Protein AF-A0A9P5TUQ9-F1 (afdb_monomer_lite)

pLDDT: mean 75.69, std 14.83, range [37.53, 95.75]

Organism: Gymnopilus junonius (NCBI:txid109634)

Radius of gyration: 21.79 Å; chains: 1; bounding box: 56×46×61 Å

Foldseek 3Di:
DKKKWFQKKWKFFDLQVAPCVVPPGGPDIDMDGTDMDDDPDPVPDDVLVVVVVVVVLCQLLVWDWPDWPDKDKDKDFDLFDFDPDVPDPDDRPRDDDRWTKIKIKMKTAFTWTADPVLQKIWTFHIWIWMWMQTPVPRKIKIKIKTAFTKIDRDPPPPVPPDDDDPPDPVNVVVVSVVCSVVSVVVCVVPVVSRMIMTGRMMMMMDRHDDLQVPVSVVSRLVSVVVVVVVCCVVPPPPCVVPPSVVVSVVSVVSNPD

Secondary structure (DSSP, 8-state):
-EEEEEEEEEEEE-S-TTTTTTTT--SEEEEEEEEEEEES-GGG--HHHHHHHHHHHHHHHHSEEEE--EEEEEEEEES------TT-SS----------EEEEEEEEEEEEEEEGGGTEEEEEEEEEEEEEEESSS--EEEEEEEEEEEEEE---------------HHHHHHHHHHTHHHHHHHHHH-GGGGEEEEEEEEEEEESS--GGG-HHHHHHHHHHHHHHHHHHHHSTTSSTT--HHHHHHHHHHHT--

Sequence (257 aa):
MCHVSIDRVEVKFWFFPVHFRFTGGSWVTVTLDGFVVFVPTSKKCPPWIQRLRNDLIYTILNGDTIRLHSMNPNVYLSKKAAIIDGNNGLGQNASKGTHREICMRGTASQWHIFRSNTGRIYTFGDLVAEWRRCNDESRESFVLISREARWTKVPIFVPMDGADGKKSKFVQFLHTLYNLPSNVGRVYNNPICTLDLYVPQCDITFAEFRLRDAELLRQGATKIKEKYVDIETHYPGILGDMKWEFFLHAISSFGQG

Structure (mmCIF, N/CA/C/O backbone):
data_AF-A0A9P5TUQ9-F1
#
_entry.id   AF-A0A9P5TUQ9-F1
#
loop_
_atom_site.group_PDB
_atom_site.id
_atom_site.type_symbol
_atom_site.label_atom_id
_atom_site.label_alt_id
_atom_site.label_comp_id
_atom_site.label_asym_id
_atom_site.label_entity_id
_atom_site.label_seq_id
_atom_site.pdbx_PDB_ins_code
_atom_site.Cartn_x
_atom_site.Cartn_y
_atom_site.Cartn_z
_atom_site.occupancy
_atom_site.B_iso_or_equiv
_atom_site.auth_seq_id
_atom_site.auth_comp_id
_atom_site.auth_asym_id
_atom_site.auth_atom_id
_atom_site.pdbx_PDB_model_num
ATOM 1 N N . MET A 1 1 ? -2.080 -7.832 18.379 1.00 74.88 1 MET A N 1
ATOM 2 C CA . MET A 1 1 ? -1.861 -8.982 17.464 1.00 74.88 1 MET A CA 1
ATOM 3 C C . MET A 1 1 ? -2.368 -8.613 16.072 1.00 74.88 1 MET A C 1
ATOM 5 O O . MET A 1 1 ? -3.444 -8.033 15.998 1.00 74.88 1 MET A O 1
ATOM 9 N N . CYS A 1 2 ? -1.597 -8.860 15.007 1.00 81.44 2 CYS A N 1
ATOM 10 C CA . CYS A 1 2 ? -1.960 -8.516 13.624 1.00 81.44 2 CYS A CA 1
ATOM 11 C C . CYS A 1 2 ? -2.031 -9.778 12.756 1.00 81.44 2 CYS A C 1
ATOM 13 O O . CYS A 1 2 ? -1.110 -10.597 12.773 1.00 81.44 2 CYS A O 1
ATOM 15 N N . HIS A 1 3 ? -3.123 -9.913 12.014 1.00 86.06 3 HIS A N 1
ATOM 16 C CA . HIS A 1 3 ? -3.379 -10.977 11.057 1.00 86.06 3 HIS A CA 1
ATOM 17 C C . HIS A 1 3 ? -3.519 -10.355 9.670 1.00 86.06 3 HIS A C 1
ATOM 19 O O . HIS A 1 3 ? -4.401 -9.529 9.451 1.00 86.06 3 HIS A O 1
ATOM 25 N N . VAL A 1 4 ? -2.646 -10.733 8.744 1.00 85.62 4 VAL A N 1
ATOM 26 C CA . VAL A 1 4 ? -2.698 -10.290 7.351 1.00 85.62 4 VAL A CA 1
ATOM 27 C C . VAL A 1 4 ? -3.039 -11.499 6.499 1.00 85.62 4 VAL A C 1
ATOM 29 O O . VAL A 1 4 ? -2.274 -12.457 6.477 1.00 85.62 4 VAL A O 1
ATOM 32 N N . SER A 1 5 ? -4.168 -11.452 5.806 1.00 88.69 5 SER A N 1
ATOM 33 C CA . SER A 1 5 ? -4.559 -12.441 4.808 1.00 88.69 5 SER A CA 1
ATOM 34 C C . SER A 1 5 ? -4.411 -11.825 3.428 1.00 88.69 5 SER A C 1
ATOM 36 O O . SER A 1 5 ? -4.927 -10.735 3.174 1.00 88.69 5 SER A O 1
ATOM 38 N N . ILE A 1 6 ? -3.686 -12.497 2.544 1.00 89.25 6 ILE A N 1
ATOM 39 C CA . ILE A 1 6 ? -3.521 -12.078 1.161 1.00 89.25 6 ILE A CA 1
ATOM 40 C C . ILE A 1 6 ? -3.911 -13.245 0.268 1.00 89.25 6 ILE A C 1
ATOM 42 O O . ILE A 1 6 ? -3.257 -14.286 0.281 1.00 89.25 6 ILE A O 1
ATOM 46 N N . ASP A 1 7 ? -4.978 -13.056 -0.502 1.00 88.88 7 ASP A N 1
ATOM 47 C CA . ASP A 1 7 ? -5.515 -14.095 -1.382 1.00 88.88 7 ASP A CA 1
ATOM 48 C C . ASP A 1 7 ? -4.516 -14.440 -2.491 1.00 88.88 7 ASP A C 1
ATOM 50 O O . ASP A 1 7 ? -4.130 -15.591 -2.677 1.00 88.88 7 ASP A O 1
ATOM 54 N N . ARG A 1 8 ? -4.001 -13.409 -3.167 1.00 92.12 8 ARG A N 1
ATOM 55 C CA . ARG A 1 8 ? -3.005 -13.551 -4.226 1.00 92.12 8 ARG A CA 1
ATOM 56 C C . ARG A 1 8 ? -2.055 -12.364 -4.255 1.00 92.12 8 ARG A C 1
ATOM 58 O O . ARG A 1 8 ? -2.463 -11.217 -4.089 1.00 92.12 8 ARG A O 1
ATOM 65 N N . VAL A 1 9 ? -0.779 -12.623 -4.507 1.00 92.56 9 VAL A N 1
ATOM 66 C CA . VAL A 1 9 ? 0.241 -11.601 -4.757 1.00 92.56 9 VAL A CA 1
ATOM 67 C C . VAL A 1 9 ? 0.961 -11.935 -6.046 1.00 92.56 9 VAL A C 1
ATOM 69 O O . VAL A 1 9 ? 1.602 -12.975 -6.159 1.00 92.56 9 VAL A O 1
ATOM 72 N N . GLU A 1 10 ? 0.903 -11.028 -7.011 1.00 94.12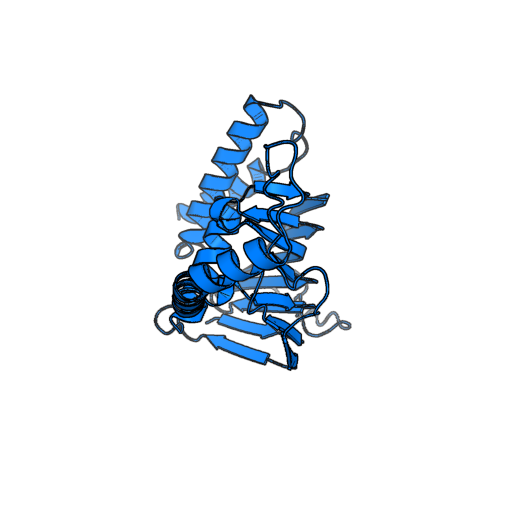 10 GLU A N 1
ATOM 73 C CA . GLU A 1 10 ? 1.723 -11.080 -8.213 1.00 94.12 10 GLU A CA 1
ATOM 74 C C . GLU A 1 10 ? 2.904 -10.119 -8.055 1.00 94.12 10 GLU A C 1
ATOM 76 O O . GLU A 1 10 ? 2.749 -8.907 -7.890 1.00 94.12 10 GLU A O 1
ATOM 81 N N . VAL A 1 11 ? 4.105 -10.681 -8.101 1.00 92.19 11 VAL A N 1
ATOM 82 C CA . VAL A 1 11 ? 5.369 -9.969 -7.965 1.00 92.19 11 VAL A CA 1
ATOM 83 C C . VAL A 1 11 ? 6.093 -10.012 -9.303 1.00 92.19 11 VAL A C 1
ATOM 85 O O . VAL A 1 11 ? 6.498 -11.079 -9.759 1.00 92.19 11 VAL A O 1
ATOM 88 N N . LYS A 1 12 ? 6.295 -8.852 -9.928 1.00 90.94 12 LYS A N 1
ATOM 89 C CA . LYS A 1 12 ? 7.069 -8.717 -11.170 1.00 90.94 12 LYS A CA 1
ATOM 90 C C . LYS A 1 12 ? 8.416 -8.099 -10.868 1.00 90.94 12 LYS A C 1
ATOM 92 O O . LYS A 1 12 ? 8.495 -6.959 -10.416 1.00 90.94 12 LYS A O 1
ATOM 97 N N . PHE A 1 13 ? 9.483 -8.833 -11.139 1.00 87.19 13 PHE A N 1
ATOM 98 C CA . PHE A 1 13 ? 10.839 -8.344 -10.961 1.00 87.19 13 PHE A CA 1
ATOM 99 C C . PHE A 1 13 ? 11.423 -7.822 -12.274 1.00 87.19 13 PHE A C 1
ATOM 101 O O . PHE A 1 13 ? 11.429 -8.507 -13.302 1.00 87.19 13 PHE A O 1
ATOM 108 N N . TRP A 1 14 ? 11.960 -6.602 -12.211 1.00 81.06 14 TRP A N 1
ATOM 109 C CA . TRP A 1 14 ? 12.627 -5.936 -13.323 1.00 81.06 14 TRP A CA 1
ATOM 110 C C . TRP A 1 14 ? 14.110 -5.743 -13.009 1.00 81.06 14 TRP A C 1
ATOM 112 O O . TRP A 1 14 ? 14.474 -4.844 -12.252 1.00 81.06 14 TRP A O 1
ATOM 122 N N . PHE A 1 15 ? 14.978 -6.547 -13.627 1.00 65.94 15 PHE A N 1
ATOM 123 C CA . PHE A 1 15 ? 16.429 -6.440 -13.429 1.00 65.94 15 PHE A CA 1
ATOM 124 C C . PHE A 1 15 ? 17.041 -5.225 -14.163 1.00 65.94 15 PHE A C 1
ATOM 126 O O . PHE A 1 15 ? 18.049 -4.677 -13.728 1.00 65.94 15 PHE A O 1
ATOM 133 N N . PHE A 1 16 ? 16.379 -4.723 -15.219 1.00 66.06 16 PHE A N 1
ATOM 134 C CA . PHE A 1 16 ? 16.844 -3.583 -16.025 1.00 66.06 16 PHE A CA 1
ATOM 135 C C . PHE A 1 16 ? 15.720 -2.581 -16.356 1.00 66.06 16 PHE A C 1
ATOM 137 O O . PHE A 1 16 ? 15.163 -2.591 -17.461 1.00 66.06 16 PHE A O 1
ATOM 144 N N . PRO A 1 17 ? 15.374 -1.676 -15.424 1.00 55.00 17 PRO A N 1
ATOM 145 C CA . PRO A 1 17 ? 14.178 -0.842 -15.534 1.00 55.00 17 PRO A CA 1
ATOM 146 C C . PRO A 1 17 ? 14.205 0.184 -16.679 1.00 55.00 17 PRO A C 1
ATOM 148 O O . PRO A 1 17 ? 13.141 0.651 -17.071 1.00 55.00 17 PRO A O 1
ATOM 151 N N . VAL A 1 18 ? 15.378 0.539 -17.219 1.00 55.97 18 VAL A N 1
ATOM 152 C CA . VAL A 1 18 ? 15.502 1.631 -18.206 1.00 55.97 18 VAL A CA 1
ATOM 153 C C . VAL A 1 18 ? 15.391 1.146 -19.657 1.00 55.97 18 VAL A C 1
ATOM 155 O O . VAL A 1 18 ? 14.951 1.911 -20.502 1.00 55.97 18 VAL A O 1
ATOM 158 N N . HIS A 1 19 ? 15.785 -0.091 -19.984 1.00 51.66 19 HIS A N 1
ATOM 159 C CA . HIS A 1 19 ? 15.824 -0.566 -21.384 1.00 51.66 19 HIS A CA 1
ATOM 160 C C . HIS A 1 19 ? 14.804 -1.665 -21.693 1.00 51.66 19 HIS A C 1
ATOM 162 O O . HIS A 1 19 ? 14.285 -1.719 -22.802 1.00 51.66 19 HIS A O 1
ATOM 168 N N . PHE A 1 20 ? 14.466 -2.517 -20.722 1.00 51.47 20 PHE A N 1
ATOM 169 C CA . PHE A 1 20 ? 13.666 -3.717 -20.999 1.00 51.47 20 PHE A CA 1
ATOM 170 C C . PHE A 1 20 ? 12.177 -3.572 -20.693 1.00 51.47 20 PHE A C 1
ATOM 172 O O . PHE A 1 20 ? 11.396 -4.448 -21.055 1.00 51.47 20 PHE A O 1
ATOM 179 N N . ARG A 1 21 ? 11.750 -2.448 -20.103 1.00 54.97 21 ARG A N 1
ATOM 180 C CA . ARG A 1 21 ? 10.321 -2.187 -19.875 1.00 54.97 21 ARG A CA 1
ATOM 181 C C . ARG A 1 21 ? 9.517 -1.978 -21.156 1.00 54.97 21 ARG A C 1
ATOM 183 O O . ARG A 1 21 ? 8.303 -2.119 -21.111 1.00 54.97 21 ARG A O 1
ATOM 190 N N . PHE A 1 22 ? 10.179 -1.671 -22.274 1.00 52.06 22 PHE A N 1
ATOM 191 C CA . PHE A 1 22 ? 9.508 -1.404 -23.547 1.00 52.06 22 PHE A CA 1
ATOM 192 C C . PHE A 1 22 ? 9.407 -2.632 -24.467 1.00 52.06 22 PHE A C 1
ATOM 194 O O . PHE A 1 22 ? 8.563 -2.638 -25.354 1.00 52.06 22 PHE A O 1
ATOM 201 N N . THR A 1 23 ? 10.243 -3.666 -24.289 1.00 51.22 23 THR A N 1
ATOM 202 C CA . THR A 1 23 ? 10.348 -4.759 -25.282 1.00 51.22 23 THR A CA 1
ATOM 203 C C . THR A 1 23 ? 10.511 -6.174 -24.721 1.00 51.22 23 THR A C 1
ATOM 205 O O . THR A 1 23 ? 10.295 -7.120 -25.470 1.00 51.22 23 THR A O 1
ATOM 208 N N . GLY A 1 24 ? 10.887 -6.360 -23.448 1.00 57.94 24 GLY A N 1
ATOM 209 C CA . GLY A 1 24 ? 11.334 -7.671 -22.946 1.00 57.94 24 GLY A CA 1
ATOM 210 C C . GLY A 1 24 ? 10.381 -8.417 -22.010 1.00 57.94 24 GLY A C 1
ATOM 211 O O . GLY A 1 24 ? 10.646 -9.571 -21.693 1.00 57.94 24 GLY A O 1
ATOM 212 N N . GLY A 1 25 ? 9.301 -7.782 -21.540 1.00 64.50 25 GLY A N 1
ATOM 213 C CA . GLY A 1 25 ? 8.487 -8.338 -20.452 1.00 64.50 25 GLY A CA 1
ATOM 214 C C . GLY A 1 25 ? 9.240 -8.401 -19.111 1.00 64.50 25 GLY A C 1
ATOM 215 O O . GLY A 1 25 ? 10.405 -8.005 -19.002 1.00 64.50 25 GLY A O 1
ATOM 216 N N . SER A 1 26 ? 8.557 -8.839 -18.052 1.00 77.31 26 SER A N 1
ATOM 217 C CA . SER A 1 26 ? 9.183 -9.062 -16.743 1.00 77.31 26 SER A CA 1
ATOM 218 C C . SER A 1 26 ? 10.113 -10.274 -16.799 1.00 77.31 26 SER A C 1
ATOM 220 O O . SER A 1 26 ? 9.785 -11.285 -17.410 1.00 77.31 26 SER A O 1
ATOM 222 N N . TRP A 1 27 ? 11.270 -10.189 -16.137 1.00 77.62 27 TRP A N 1
ATOM 223 C CA . TRP A 1 27 ? 12.238 -11.295 -16.108 1.00 77.62 27 TRP A CA 1
ATOM 224 C C . TRP A 1 27 ? 11.730 -12.466 -15.282 1.00 77.62 27 TRP A C 1
ATOM 226 O O . TRP A 1 27 ? 11.882 -13.626 -15.647 1.00 77.62 27 TRP A O 1
ATOM 236 N N . VAL A 1 28 ? 11.150 -12.133 -14.134 1.00 87.62 28 VAL A N 1
ATOM 237 C CA . VAL A 1 28 ? 10.612 -13.097 -13.190 1.00 87.62 28 VAL A CA 1
ATOM 238 C C . VAL A 1 28 ? 9.261 -12.563 -12.741 1.00 87.62 28 VAL A C 1
ATOM 240 O O . VAL A 1 28 ? 9.168 -11.446 -12.227 1.00 87.62 28 VAL A O 1
ATOM 243 N N . THR A 1 29 ? 8.221 -13.359 -12.962 1.00 90.94 29 THR A N 1
ATOM 244 C CA . THR A 1 29 ? 6.891 -13.139 -12.397 1.00 90.94 29 THR A CA 1
ATOM 245 C C . THR A 1 29 ? 6.649 -14.263 -11.407 1.00 90.94 29 THR A C 1
ATOM 247 O O . THR A 1 29 ? 6.617 -15.427 -11.796 1.00 90.94 29 THR A O 1
ATOM 250 N N . VAL A 1 30 ? 6.509 -13.920 -10.132 1.00 93.00 30 VAL A N 1
ATOM 251 C CA . VAL A 1 30 ? 6.152 -14.870 -9.077 1.00 93.00 30 VAL A CA 1
ATOM 252 C C . VAL A 1 30 ? 4.719 -14.583 -8.667 1.00 93.00 30 VAL A C 1
ATOM 254 O O . VAL A 1 30 ? 4.396 -13.453 -8.307 1.00 93.00 30 VAL A O 1
ATOM 257 N N . THR A 1 31 ? 3.866 -15.597 -8.714 1.00 94.25 31 THR A N 1
ATOM 258 C CA . THR A 1 31 ? 2.525 -15.554 -8.133 1.00 94.25 31 THR A CA 1
ATOM 259 C C . THR A 1 31 ? 2.530 -16.372 -6.852 1.00 94.25 31 THR A C 1
ATOM 261 O O . THR A 1 31 ? 2.914 -17.539 -6.866 1.00 94.25 31 THR A O 1
ATOM 264 N N . LEU A 1 32 ? 2.155 -15.743 -5.745 1.00 92.25 32 LEU A N 1
ATOM 265 C CA . LEU A 1 32 ? 1.974 -16.390 -4.453 1.00 92.25 32 LEU A CA 1
ATOM 266 C C . LEU A 1 32 ? 0.482 -16.381 -4.140 1.00 92.25 32 LEU A C 1
ATOM 268 O O . LEU A 1 32 ? -0.110 -15.304 -4.089 1.00 92.25 32 LEU A O 1
ATOM 272 N N . ASP A 1 33 ? -0.099 -17.554 -3.925 1.00 94.25 33 ASP A N 1
ATOM 273 C CA . ASP A 1 33 ? -1.518 -17.716 -3.609 1.00 94.25 33 ASP A CA 1
ATOM 274 C C . ASP A 1 33 ? -1.682 -18.156 -2.143 1.00 94.25 33 ASP A C 1
ATOM 276 O O . ASP A 1 33 ? -0.868 -18.922 -1.621 1.00 94.25 33 ASP A O 1
ATOM 280 N N . GLY A 1 34 ? -2.724 -17.661 -1.471 1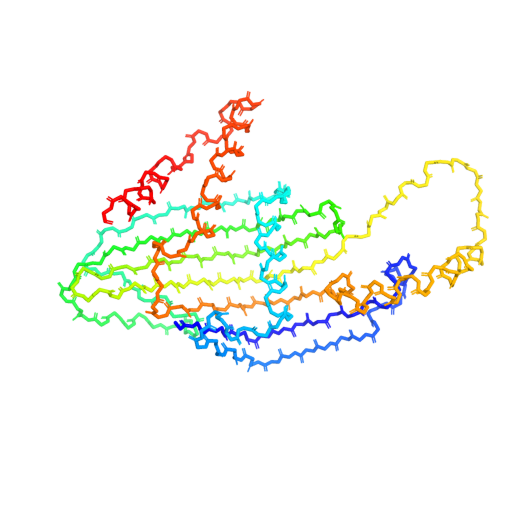.00 88.06 34 GLY A N 1
ATOM 281 C CA . GLY A 1 34 ? -3.131 -18.078 -0.127 1.00 88.06 34 GLY A CA 1
ATOM 282 C C . GLY A 1 34 ? -2.119 -17.763 0.977 1.00 88.06 34 GLY A C 1
ATOM 283 O O . GLY A 1 34 ? -1.825 -18.616 1.816 1.00 88.06 34 GLY A O 1
ATOM 284 N N . PHE A 1 35 ? -1.559 -16.552 0.993 1.00 86.50 35 PHE A N 1
ATOM 285 C CA . PHE A 1 35 ? -0.530 -16.177 1.959 1.00 86.50 35 PHE A CA 1
ATOM 286 C C . PHE A 1 35 ? -1.124 -15.504 3.198 1.00 86.50 35 PHE A C 1
ATOM 288 O O . PHE A 1 35 ? -1.708 -14.425 3.122 1.00 86.50 35 PHE A O 1
ATOM 295 N N . VAL A 1 36 ? -0.906 -16.108 4.367 1.00 87.62 36 VAL A N 1
ATOM 296 C CA . VAL A 1 36 ? -1.327 -15.551 5.657 1.00 87.62 36 VAL A CA 1
ATOM 297 C C . VAL A 1 36 ? -0.099 -15.218 6.496 1.00 87.62 36 VAL A C 1
ATOM 299 O O . VAL A 1 36 ? 0.694 -16.095 6.839 1.00 87.62 36 VAL A O 1
ATOM 302 N N . VAL A 1 37 ? 0.060 -13.943 6.857 1.00 85.50 37 VAL A N 1
ATOM 303 C CA . VAL A 1 37 ? 1.096 -13.492 7.792 1.00 85.50 37 VAL A CA 1
ATOM 304 C C . VAL A 1 37 ? 0.479 -13.233 9.141 1.00 85.50 37 VAL A C 1
ATOM 306 O O . VAL A 1 37 ? -0.346 -12.337 9.325 1.00 85.50 37 VAL A O 1
ATOM 309 N N . PHE A 1 38 ? 0.981 -13.964 10.121 1.00 85.69 38 PHE A N 1
ATOM 310 C CA . PHE A 1 38 ? 0.668 -13.714 11.506 1.00 85.69 38 PHE A CA 1
ATOM 311 C C . PHE A 1 38 ? 1.803 -12.938 12.180 1.00 85.69 38 PHE A C 1
ATOM 313 O O . PHE A 1 38 ? 2.915 -13.445 12.334 1.00 85.69 38 PHE A O 1
ATOM 320 N N . VAL A 1 39 ? 1.533 -11.696 12.594 1.00 80.94 39 VAL A N 1
ATOM 321 C CA . VAL A 1 39 ? 2.492 -10.859 13.326 1.00 80.94 39 VAL A CA 1
ATOM 322 C C . VAL A 1 39 ? 2.013 -10.708 14.774 1.00 80.94 39 VAL A C 1
ATOM 324 O O . VAL A 1 39 ? 1.163 -9.856 15.067 1.00 80.94 39 VAL A O 1
ATOM 327 N N . PRO A 1 40 ? 2.558 -11.498 15.719 1.00 77.56 40 PRO A N 1
ATOM 328 C CA . PRO A 1 40 ? 2.109 -11.465 17.110 1.00 77.56 40 PRO A CA 1
ATOM 329 C C . PRO A 1 40 ? 2.409 -10.117 17.776 1.00 77.56 40 PRO A C 1
ATOM 331 O O . PRO A 1 40 ? 1.581 -9.577 18.510 1.00 77.56 40 PRO A O 1
ATOM 334 N N . THR A 1 41 ? 3.574 -9.529 17.493 1.00 74.00 41 THR A N 1
ATOM 335 C CA . THR A 1 41 ? 4.016 -8.271 18.108 1.00 74.00 41 THR A CA 1
ATOM 336 C C . THR A 1 41 ? 4.803 -7.431 17.111 1.00 74.00 41 THR A C 1
ATOM 338 O O . THR A 1 41 ? 5.688 -7.945 16.431 1.00 74.00 41 THR A O 1
ATOM 341 N N . SER A 1 42 ? 4.558 -6.115 17.094 1.00 67.94 42 SER A N 1
ATOM 342 C CA . SER A 1 42 ? 5.289 -5.151 16.250 1.00 67.94 42 SER A CA 1
ATOM 343 C C . SER A 1 42 ? 6.816 -5.229 16.434 1.00 67.94 42 SER A C 1
ATOM 345 O O . SER A 1 42 ? 7.561 -5.117 15.465 1.00 67.94 42 SER A O 1
ATOM 347 N N . LYS A 1 43 ? 7.289 -5.519 17.660 1.00 74.44 43 LYS A N 1
ATOM 348 C CA . LYS A 1 43 ? 8.721 -5.666 17.991 1.00 74.44 43 LYS A CA 1
ATOM 349 C C . LYS A 1 43 ? 9.413 -6.848 17.298 1.00 74.44 43 LYS A C 1
ATOM 351 O O . LYS A 1 43 ? 10.626 -6.818 17.152 1.00 74.44 43 LYS A O 1
ATOM 356 N N . LYS A 1 44 ? 8.667 -7.881 16.890 1.00 77.56 44 LYS A N 1
ATOM 357 C CA . LYS A 1 44 ? 9.204 -9.083 16.223 1.00 77.56 44 LYS A CA 1
ATOM 358 C C . LYS A 1 44 ? 8.967 -9.068 14.708 1.00 77.56 44 LYS A C 1
ATOM 360 O O . LYS A 1 44 ? 9.049 -10.105 14.060 1.00 77.56 44 LYS A O 1
ATOM 365 N N . CYS A 1 45 ? 8.636 -7.908 14.142 1.00 73.81 45 CYS A N 1
ATOM 366 C CA . CYS A 1 45 ? 8.426 -7.772 12.709 1.00 73.81 45 CYS A CA 1
ATOM 367 C C . CYS A 1 45 ? 9.751 -8.003 11.956 1.00 73.81 45 CYS A C 1
ATOM 369 O O . CYS A 1 45 ? 10.743 -7.350 12.285 1.00 73.81 45 CYS A O 1
ATOM 371 N N . PRO A 1 46 ? 9.786 -8.874 10.930 1.00 79.31 46 PRO A N 1
ATOM 372 C CA . PRO A 1 46 ? 10.945 -9.006 10.060 1.00 79.31 46 PRO A CA 1
ATOM 373 C C . PRO A 1 46 ? 11.386 -7.639 9.502 1.00 79.31 46 PRO A C 1
ATOM 375 O O . PRO A 1 46 ? 10.523 -6.851 9.089 1.00 79.31 46 PRO A O 1
ATOM 378 N N . PRO A 1 47 ? 12.700 -7.348 9.430 1.00 79.06 47 PRO A N 1
ATOM 379 C CA . PRO A 1 47 ? 13.198 -6.035 9.012 1.00 79.06 47 PRO A CA 1
ATOM 380 C C . PRO A 1 47 ? 12.700 -5.584 7.633 1.00 79.06 47 PRO A C 1
ATOM 382 O O . PRO A 1 47 ? 12.461 -4.399 7.410 1.00 79.06 47 PRO A O 1
ATOM 385 N N . TRP A 1 48 ? 12.504 -6.516 6.699 1.00 74.81 48 TRP A N 1
ATOM 386 C CA . TRP A 1 48 ? 12.007 -6.206 5.358 1.00 74.81 48 TRP A CA 1
ATOM 387 C C . TRP A 1 48 ? 10.528 -5.781 5.362 1.00 74.81 48 TRP A C 1
ATOM 389 O O . TRP A 1 48 ? 10.184 -4.814 4.683 1.00 74.81 48 TRP A O 1
ATOM 399 N N . ILE A 1 49 ? 9.673 -6.413 6.182 1.00 77.88 49 ILE A N 1
ATOM 400 C CA . ILE A 1 49 ? 8.274 -5.987 6.381 1.00 77.88 49 ILE A CA 1
ATOM 401 C C . ILE A 1 49 ? 8.252 -4.610 7.037 1.00 77.88 49 ILE A C 1
ATOM 403 O O . ILE A 1 49 ? 7.475 -3.745 6.644 1.00 77.88 49 ILE A O 1
ATOM 407 N N . GLN A 1 50 ? 9.135 -4.377 8.010 1.00 79.00 50 GLN A N 1
ATOM 408 C CA . GLN A 1 50 ? 9.232 -3.084 8.677 1.00 79.00 50 GLN A CA 1
ATOM 409 C C . GLN A 1 50 ? 9.607 -1.968 7.692 1.00 79.00 50 GLN A C 1
ATOM 411 O O . GLN A 1 50 ? 9.002 -0.898 7.732 1.00 79.00 50 GLN A O 1
ATOM 416 N N . ARG A 1 51 ? 10.557 -2.221 6.783 1.00 81.94 51 ARG A N 1
ATOM 417 C CA . ARG A 1 51 ? 10.914 -1.283 5.707 1.00 81.94 51 ARG A CA 1
ATOM 418 C C . ARG A 1 51 ? 9.738 -1.026 4.773 1.00 81.94 51 ARG A C 1
ATOM 420 O O . ARG A 1 51 ? 9.416 0.131 4.543 1.00 81.94 51 ARG A O 1
ATOM 427 N N . LEU A 1 52 ? 9.064 -2.079 4.310 1.00 79.56 52 LEU A N 1
ATOM 428 C CA . LEU A 1 52 ? 7.895 -1.974 3.434 1.00 79.56 52 LEU A CA 1
ATOM 429 C C . LEU A 1 52 ? 6.767 -1.159 4.081 1.00 79.56 52 LEU A C 1
ATOM 431 O O . LEU A 1 52 ? 6.207 -0.261 3.456 1.00 79.56 52 LEU A O 1
ATOM 435 N N . ARG A 1 53 ? 6.487 -1.419 5.361 1.00 80.56 53 ARG A N 1
ATOM 436 C CA . ARG A 1 53 ? 5.529 -0.661 6.169 1.00 80.56 53 ARG A CA 1
ATOM 437 C C . ARG A 1 53 ? 5.928 0.810 6.263 1.00 80.56 53 ARG A C 1
ATOM 439 O O . ARG A 1 53 ? 5.104 1.679 6.004 1.00 80.56 53 ARG A O 1
ATOM 446 N N . ASN A 1 54 ? 7.174 1.092 6.636 1.00 83.00 54 ASN A N 1
ATOM 447 C CA . ASN A 1 54 ? 7.659 2.461 6.787 1.00 83.00 54 ASN A CA 1
ATOM 448 C C . ASN A 1 54 ? 7.648 3.213 5.446 1.00 83.00 54 ASN A C 1
ATOM 450 O O . ASN A 1 54 ? 7.299 4.387 5.419 1.00 83.00 54 ASN A O 1
ATOM 454 N N . ASP A 1 55 ? 7.968 2.540 4.338 1.00 82.81 55 ASP A N 1
ATOM 455 C CA . ASP A 1 55 ? 7.896 3.110 2.991 1.00 82.81 55 ASP A CA 1
ATOM 456 C C . ASP A 1 55 ? 6.459 3.426 2.577 1.00 82.81 55 ASP A C 1
ATOM 458 O O . ASP A 1 55 ? 6.211 4.491 2.012 1.00 82.81 55 ASP A O 1
ATOM 462 N N . LEU A 1 56 ? 5.508 2.537 2.870 1.00 81.38 56 LEU A N 1
ATOM 463 C CA . LEU A 1 56 ? 4.092 2.772 2.602 1.00 81.38 56 LEU A CA 1
ATOM 464 C C . LEU A 1 56 ? 3.559 3.946 3.428 1.00 81.38 56 LEU A C 1
ATOM 466 O O . LEU A 1 56 ? 2.930 4.842 2.878 1.00 81.38 56 LEU A O 1
ATOM 470 N N . ILE A 1 57 ? 3.862 3.978 4.727 1.00 82.69 57 ILE A N 1
ATOM 471 C CA . ILE A 1 57 ? 3.502 5.094 5.611 1.00 82.69 57 ILE A CA 1
ATOM 472 C C . ILE A 1 57 ? 4.098 6.389 5.072 1.00 82.69 57 ILE A C 1
ATOM 474 O O . ILE A 1 57 ? 3.382 7.362 4.875 1.00 82.69 57 ILE A O 1
ATOM 478 N N . TYR A 1 58 ? 5.397 6.398 4.775 1.00 84.50 58 TYR A N 1
ATOM 479 C CA . TYR A 1 58 ? 6.058 7.574 4.229 1.00 84.50 58 TYR A CA 1
ATOM 480 C C . TYR A 1 58 ? 5.399 8.035 2.927 1.00 84.50 58 TYR A C 1
ATOM 482 O O . TYR A 1 58 ? 5.250 9.232 2.714 1.00 84.50 58 TYR A O 1
ATOM 490 N N . THR A 1 59 ? 4.994 7.095 2.073 1.00 85.38 59 THR A N 1
ATOM 491 C CA . THR A 1 59 ? 4.282 7.377 0.824 1.00 85.38 59 THR A CA 1
ATOM 492 C C . THR A 1 59 ? 2.912 7.989 1.085 1.00 85.38 59 THR A C 1
ATOM 494 O O . THR A 1 59 ? 2.572 8.974 0.450 1.00 85.38 59 THR A O 1
ATOM 497 N N . ILE A 1 60 ? 2.136 7.456 2.026 1.00 82.19 60 ILE A N 1
ATOM 498 C CA . ILE A 1 60 ? 0.817 8.003 2.368 1.00 82.19 60 ILE A CA 1
ATOM 499 C C . ILE A 1 60 ? 0.946 9.419 2.950 1.00 82.19 60 ILE A C 1
ATOM 501 O O . ILE A 1 60 ? 0.137 10.286 2.640 1.00 82.19 60 ILE A O 1
ATOM 505 N N . LEU A 1 61 ? 1.974 9.667 3.766 1.00 80.56 61 LEU A N 1
ATOM 506 C CA . LEU A 1 61 ? 2.176 10.957 4.432 1.00 80.56 61 LEU A CA 1
ATOM 507 C C . LEU A 1 61 ? 2.787 12.026 3.520 1.00 80.56 61 LEU A C 1
ATOM 509 O O . LEU A 1 61 ? 2.355 13.177 3.531 1.00 80.56 61 LEU A O 1
ATOM 513 N N . ASN A 1 62 ? 3.818 11.660 2.759 1.00 84.38 62 ASN A N 1
ATOM 514 C CA . ASN A 1 62 ? 4.636 12.605 1.996 1.00 84.38 62 ASN A CA 1
ATOM 515 C C . ASN A 1 62 ? 4.419 12.506 0.488 1.00 84.38 62 ASN A C 1
ATOM 517 O O . ASN A 1 62 ? 4.870 13.384 -0.234 1.00 84.38 62 ASN A O 1
ATOM 521 N N . GLY A 1 63 ? 3.766 11.451 0.004 1.00 84.94 63 GLY A N 1
ATOM 522 C CA . GLY A 1 63 ? 3.457 11.299 -1.410 1.00 84.94 63 GLY A CA 1
ATOM 523 C C . GLY A 1 63 ? 2.412 12.302 -1.883 1.00 84.94 63 GLY A C 1
ATOM 524 O O . GLY A 1 63 ? 1.618 12.844 -1.103 1.00 84.94 63 GLY A O 1
ATOM 525 N N . ASP A 1 64 ? 2.422 12.522 -3.189 1.00 86.88 64 ASP A N 1
ATOM 526 C CA . ASP A 1 64 ? 1.507 13.415 -3.877 1.00 86.88 64 ASP A CA 1
ATOM 527 C C . ASP A 1 64 ? 0.313 12.597 -4.355 1.00 86.88 64 ASP A C 1
ATOM 529 O O . ASP A 1 64 ? 0.460 11.634 -5.111 1.00 86.88 64 ASP A O 1
ATOM 533 N N . THR A 1 65 ? -0.884 12.939 -3.885 1.00 87.25 65 THR A N 1
ATOM 534 C CA . THR A 1 65 ? -2.099 12.273 -4.361 1.00 87.25 65 THR A CA 1
ATOM 535 C C . THR A 1 65 ? -2.398 12.786 -5.765 1.00 87.25 65 THR A C 1
ATOM 537 O O . THR A 1 65 ? -2.783 13.937 -5.929 1.00 87.25 65 THR A O 1
ATOM 540 N N . ILE A 1 66 ? -2.208 11.938 -6.780 1.00 88.75 66 ILE A N 1
ATOM 541 C CA . ILE A 1 66 ? -2.504 12.280 -8.181 1.00 88.75 66 ILE A CA 1
ATOM 542 C C . ILE A 1 66 ? -4.012 12.221 -8.426 1.00 88.75 66 ILE A C 1
ATOM 544 O O . ILE A 1 66 ? -4.567 13.019 -9.175 1.00 88.75 66 ILE A O 1
ATOM 548 N N . ARG A 1 67 ? -4.668 11.213 -7.844 1.00 86.81 67 ARG A N 1
ATOM 549 C CA . ARG A 1 67 ? -6.088 10.936 -8.052 1.00 86.81 67 ARG A CA 1
ATOM 550 C C . ARG A 1 67 ? -6.689 10.334 -6.794 1.00 86.81 67 ARG A C 1
ATOM 552 O O . ARG A 1 67 ? -6.093 9.454 -6.177 1.00 86.81 67 ARG A O 1
ATOM 559 N N . LEU A 1 68 ? -7.880 10.797 -6.453 1.00 88.75 68 LEU A N 1
ATOM 560 C CA . LEU A 1 68 ? -8.751 10.219 -5.443 1.00 88.75 68 LEU A CA 1
ATOM 561 C C . LEU A 1 68 ? -10.174 10.408 -5.959 1.00 88.75 68 LEU A C 1
ATOM 563 O O . LEU A 1 68 ? -10.586 11.543 -6.176 1.00 88.75 68 LEU A O 1
ATOM 567 N N . HIS A 1 69 ? -10.889 9.319 -6.245 1.00 87.81 69 HIS A N 1
ATOM 568 C CA . HIS A 1 69 ? -12.221 9.438 -6.841 1.00 87.81 69 HIS A CA 1
ATOM 569 C C . HIS A 1 69 ? -13.280 9.765 -5.792 1.00 87.81 69 HIS A C 1
ATOM 571 O O . HIS A 1 69 ? -14.056 10.701 -5.959 1.00 87.81 69 HIS A O 1
ATOM 577 N N . SER A 1 70 ? -13.299 9.007 -4.699 1.00 85.69 70 SER A N 1
ATOM 578 C CA . SER A 1 70 ? -14.180 9.280 -3.570 1.00 85.69 70 SER A CA 1
ATOM 579 C C . SER A 1 70 ? -13.519 8.875 -2.265 1.00 85.69 70 SER A C 1
ATOM 581 O O . SER A 1 70 ? -12.742 7.919 -2.210 1.00 85.69 70 SER A O 1
ATOM 583 N N . MET A 1 71 ? -13.837 9.611 -1.206 1.00 85.12 71 MET A N 1
ATOM 584 C CA . MET A 1 71 ? -13.446 9.271 0.151 1.00 85.12 71 MET A CA 1
ATOM 585 C C . MET A 1 71 ? -14.595 9.603 1.096 1.00 85.12 71 MET A C 1
ATOM 587 O O . MET A 1 71 ? -14.978 10.759 1.237 1.00 85.12 71 MET A O 1
ATOM 591 N N . ASN A 1 72 ? -15.130 8.574 1.749 1.00 84.94 72 ASN A N 1
ATOM 592 C CA . ASN A 1 72 ? -16.290 8.673 2.627 1.00 84.94 72 ASN A CA 1
ATOM 593 C C . ASN A 1 72 ? -15.906 8.216 4.040 1.00 84.94 72 ASN A C 1
ATOM 595 O O . ASN A 1 72 ? -15.924 7.011 4.324 1.00 84.94 72 ASN A O 1
ATOM 599 N N . PRO A 1 73 ? -15.537 9.147 4.936 1.00 83.12 73 PRO A N 1
ATOM 600 C CA . PRO A 1 73 ? -15.451 8.862 6.357 1.00 83.12 73 PRO A CA 1
ATOM 601 C C . PRO A 1 73 ? -16.864 8.829 6.952 1.00 83.12 73 PRO A C 1
ATOM 603 O O . PRO A 1 73 ? -17.619 9.794 6.866 1.00 83.12 73 PRO A O 1
ATOM 606 N N . ASN A 1 74 ? -17.226 7.715 7.573 1.00 80.44 74 ASN A N 1
ATOM 607 C CA . ASN A 1 74 ? -18.490 7.521 8.266 1.00 80.44 74 ASN A CA 1
ATOM 608 C C . ASN A 1 74 ? -18.224 7.132 9.719 1.00 80.44 74 ASN A C 1
ATOM 610 O O . ASN A 1 74 ? -17.401 6.262 10.004 1.00 80.44 74 ASN A O 1
ATOM 614 N N . VAL A 1 75 ? -18.950 7.754 10.642 1.00 79.44 75 VAL A N 1
ATOM 615 C CA . VAL A 1 75 ? -18.929 7.395 12.061 1.00 79.44 75 VAL A CA 1
ATOM 616 C C . VAL A 1 75 ? -20.300 6.846 12.418 1.00 79.44 75 VAL A C 1
ATOM 618 O O . VAL A 1 75 ? -21.309 7.536 12.295 1.00 79.44 75 VAL A O 1
ATOM 621 N N . TYR A 1 76 ? -20.332 5.594 12.850 1.00 79.00 76 TYR A N 1
ATOM 622 C CA . TYR A 1 76 ? -21.526 4.893 13.281 1.00 79.00 76 TYR A CA 1
ATOM 623 C C . TYR A 1 76 ? -21.506 4.760 14.801 1.00 79.00 76 TYR A C 1
ATOM 625 O O . TYR A 1 76 ? -20.659 4.085 15.387 1.00 79.00 76 TYR A O 1
ATOM 633 N N . LEU A 1 77 ? -22.482 5.393 15.440 1.00 72.38 77 LEU A N 1
ATOM 634 C CA . LEU A 1 77 ? -22.812 5.174 16.842 1.00 72.38 77 LEU A CA 1
ATOM 635 C C . LEU A 1 77 ? -24.015 4.234 16.860 1.00 72.38 77 LEU A C 1
ATOM 637 O O . LEU A 1 77 ? -25.156 4.685 16.797 1.00 72.38 77 LEU A O 1
ATOM 641 N N . SER A 1 78 ? -23.771 2.925 16.863 1.00 63.94 78 SER A N 1
ATOM 642 C CA . SER A 1 78 ? -24.839 1.926 16.788 1.00 63.94 78 SER A CA 1
ATOM 643 C C . SER A 1 78 ? -24.817 1.012 18.008 1.00 63.94 78 SER A C 1
ATOM 645 O O . SER A 1 78 ? -23.793 0.804 18.650 1.00 63.94 78 SER A O 1
ATOM 647 N N . LYS A 1 79 ? -25.965 0.410 18.321 1.00 56.09 79 LYS A N 1
ATOM 648 C CA . LYS A 1 79 ? -26.013 -0.737 19.238 1.00 56.09 79 LYS A CA 1
ATOM 649 C C . LYS A 1 79 ? -25.461 -2.019 18.598 1.00 56.09 79 LYS A C 1
ATOM 651 O O . LYS A 1 79 ? -25.383 -3.023 19.285 1.00 56.09 79 LYS A O 1
ATOM 656 N N . LYS A 1 80 ? -25.147 -2.005 17.292 1.00 64.25 80 LYS A N 1
ATOM 657 C CA . LYS A 1 80 ? -24.534 -3.120 16.558 1.00 64.25 80 LYS A CA 1
ATOM 658 C C . LYS A 1 80 ? -24.110 -2.689 15.151 1.00 64.25 80 LYS A C 1
ATOM 660 O O . LYS A 1 80 ? -24.956 -2.202 14.394 1.00 64.25 80 LYS A O 1
ATOM 665 N N . ALA A 1 81 ? -22.849 -2.872 14.775 1.00 53.50 81 ALA A N 1
ATOM 666 C CA . ALA A 1 81 ? -22.417 -2.787 13.376 1.00 53.50 81 ALA A CA 1
ATOM 667 C C . ALA A 1 81 ? -22.151 -4.205 12.846 1.00 53.50 81 ALA A C 1
ATOM 669 O O . ALA A 1 81 ? -21.605 -5.045 13.556 1.00 53.50 81 ALA A O 1
ATOM 670 N N . ALA A 1 82 ? -22.579 -4.511 11.618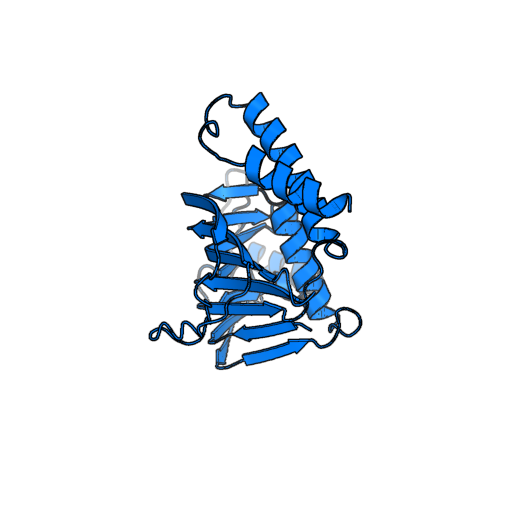 1.00 55.16 82 ALA A N 1
ATOM 671 C CA . ALA A 1 82 ? -22.304 -5.813 11.009 1.00 55.16 82 ALA A CA 1
ATOM 672 C C . ALA A 1 82 ? -20.785 -6.029 10.881 1.00 55.16 82 ALA A C 1
ATOM 674 O O . ALA A 1 82 ? -20.057 -5.112 10.495 1.00 55.16 82 ALA A O 1
ATOM 675 N N . ILE A 1 83 ? -20.300 -7.230 11.209 1.00 54.78 83 ILE A N 1
ATOM 676 C CA . ILE A 1 83 ? -18.882 -7.566 11.073 1.00 54.78 83 ILE A CA 1
ATOM 677 C C . ILE A 1 83 ? -18.542 -7.689 9.586 1.00 54.78 83 ILE A C 1
ATOM 679 O O . ILE A 1 83 ? -19.144 -8.501 8.891 1.00 54.78 83 ILE A O 1
ATOM 683 N N . ILE A 1 84 ? -17.616 -6.862 9.089 1.00 57.88 84 ILE A N 1
ATOM 684 C CA . ILE A 1 84 ? -17.048 -7.029 7.753 1.00 57.88 84 ILE A CA 1
ATOM 685 C C . ILE A 1 84 ? -15.877 -7.998 7.900 1.00 57.88 84 ILE A C 1
ATOM 687 O O . ILE A 1 84 ? -14.755 -7.583 8.179 1.00 57.88 84 ILE A O 1
ATOM 691 N N . ASP A 1 85 ? -16.153 -9.290 7.744 1.00 55.34 85 ASP A N 1
ATOM 692 C CA . ASP A 1 85 ? -15.105 -10.289 7.548 1.00 55.34 85 ASP A CA 1
ATOM 693 C C . ASP A 1 85 ? -14.741 -10.313 6.062 1.00 55.34 85 ASP A C 1
ATOM 695 O O . ASP A 1 85 ? -15.574 -10.623 5.209 1.00 55.34 85 ASP A O 1
ATOM 699 N N . GLY A 1 86 ? -13.489 -9.975 5.739 1.00 49.53 86 GLY A N 1
ATOM 700 C CA . GLY A 1 86 ? -12.997 -9.881 4.357 1.00 49.53 86 GLY A CA 1
ATOM 701 C C . GLY A 1 86 ? -13.072 -11.189 3.555 1.00 49.53 86 GLY A C 1
ATOM 702 O O . GLY A 1 86 ? -13.028 -11.155 2.328 1.00 49.53 86 GLY A O 1
ATOM 703 N N . ASN A 1 87 ? -13.273 -12.327 4.229 1.00 45.25 87 ASN A N 1
ATOM 704 C CA . ASN A 1 87 ? -13.194 -13.652 3.618 1.00 45.25 87 ASN A CA 1
ATOM 705 C C . ASN A 1 87 ? -14.544 -14.262 3.186 1.00 45.25 87 ASN A C 1
ATOM 707 O O . ASN A 1 87 ? -14.548 -15.310 2.553 1.00 45.25 87 ASN A O 1
ATOM 711 N N . ASN A 1 88 ? -15.690 -13.635 3.491 1.00 42.03 88 ASN A N 1
ATOM 712 C CA . ASN A 1 88 ? -17.008 -14.183 3.142 1.00 42.03 88 ASN A CA 1
ATOM 713 C C . ASN A 1 88 ? -17.842 -13.172 2.344 1.00 42.03 88 ASN A C 1
ATOM 715 O O . ASN A 1 88 ? -18.469 -12.271 2.895 1.00 42.03 88 ASN A O 1
ATOM 719 N N . GLY A 1 89 ? -17.908 -13.376 1.026 1.00 40.31 89 GLY A N 1
ATOM 720 C CA . GLY A 1 89 ? -18.792 -12.642 0.112 1.00 40.31 89 GLY A CA 1
ATOM 721 C C . GLY A 1 89 ? -20.294 -12.904 0.304 1.00 40.31 89 GLY A C 1
ATOM 722 O O . GLY A 1 89 ? -21.098 -12.345 -0.432 1.00 40.31 89 GLY A O 1
ATOM 723 N N . LEU A 1 90 ? -20.699 -13.719 1.278 1.00 37.53 90 LEU A N 1
ATOM 724 C CA . LEU A 1 90 ? -22.093 -13.996 1.614 1.00 37.53 90 LEU A CA 1
ATOM 725 C C . LEU A 1 90 ? -22.202 -14.282 3.114 1.00 37.53 90 LEU A C 1
ATOM 727 O O . LEU A 1 90 ? -21.532 -15.176 3.621 1.00 37.53 90 LEU A O 1
ATOM 731 N N . GLY A 1 91 ? -23.090 -13.569 3.808 1.00 37.59 91 GLY A N 1
ATOM 732 C CA . GLY A 1 91 ? -23.563 -13.982 5.131 1.00 37.59 91 GLY A CA 1
ATOM 733 C C . GLY A 1 91 ? -23.390 -12.941 6.226 1.00 37.59 91 GLY A C 1
ATOM 734 O O . GLY A 1 91 ? -22.403 -12.919 6.953 1.00 37.59 91 GLY A O 1
ATOM 735 N N . GLN A 1 92 ? -24.433 -12.130 6.390 1.00 41.59 92 GLN A N 1
ATOM 736 C CA . GLN A 1 92 ? -24.735 -11.366 7.593 1.00 41.59 92 GLN A CA 1
ATOM 737 C C . GLN A 1 92 ? -24.901 -12.304 8.805 1.00 41.59 92 GLN A C 1
ATOM 739 O O . GLN A 1 92 ? -26.018 -12.586 9.229 1.00 41.59 92 GLN A O 1
ATOM 744 N N . ASN A 1 93 ? -23.815 -12.754 9.427 1.00 40.62 93 ASN A N 1
ATOM 745 C CA . ASN A 1 93 ? -23.898 -13.377 10.749 1.00 40.62 93 ASN A CA 1
ATOM 746 C C . ASN A 1 93 ? -23.846 -12.283 11.812 1.00 40.62 93 ASN A C 1
ATOM 748 O O . ASN A 1 93 ? -22.880 -12.095 12.544 1.00 40.62 93 ASN A O 1
ATOM 752 N N . ALA A 1 94 ? -24.931 -11.514 11.866 1.00 46.38 94 ALA A N 1
ATOM 753 C CA . ALA A 1 94 ? -25.174 -10.527 12.895 1.00 46.38 94 ALA A CA 1
ATOM 754 C C . ALA A 1 94 ? -25.440 -11.249 14.233 1.00 46.38 94 ALA A C 1
ATOM 756 O O . ALA A 1 94 ? -26.597 -11.394 14.630 1.00 46.38 94 ALA A O 1
ATOM 757 N N . SER A 1 95 ? -24.404 -11.649 14.977 1.00 43.06 95 SER A N 1
ATOM 758 C CA . SER A 1 95 ? -24.553 -12.166 16.350 1.00 43.06 95 SER A CA 1
ATOM 759 C C . SER A 1 95 ? -25.241 -11.108 17.232 1.00 43.06 95 SER A C 1
ATOM 761 O O . SER A 1 95 ? -24.821 -9.956 17.307 1.00 43.06 95 SER A O 1
ATOM 763 N N . LYS A 1 96 ? -26.427 -11.402 17.788 1.00 43.12 96 LYS A N 1
ATOM 764 C CA . LYS A 1 96 ? -27.194 -10.488 18.669 1.00 43.12 96 LYS A CA 1
ATOM 765 C C . LYS A 1 96 ? -26.435 -10.283 19.991 1.00 43.12 96 LYS A C 1
ATOM 767 O O . LYS A 1 96 ? -26.702 -10.977 20.959 1.00 43.12 96 LYS A O 1
ATOM 772 N N . GLY A 1 97 ? -25.501 -9.335 20.012 1.00 51.19 97 GLY A N 1
ATOM 773 C CA . GLY A 1 97 ? -24.963 -8.737 21.234 1.00 51.19 97 GLY A CA 1
ATOM 774 C C . GLY A 1 97 ? -25.769 -7.500 21.642 1.00 51.19 97 GLY A C 1
ATOM 775 O O . GLY A 1 97 ? -26.279 -6.781 20.783 1.00 51.19 97 GLY A O 1
ATOM 776 N N . THR A 1 98 ? -25.903 -7.272 22.948 1.00 55.31 98 THR A N 1
ATOM 777 C CA . THR A 1 98 ? -26.667 -6.163 23.564 1.00 55.31 98 THR A CA 1
ATOM 778 C C . THR A 1 98 ? -25.812 -4.897 23.770 1.00 55.31 98 THR A C 1
ATOM 780 O O . THR A 1 98 ? -26.276 -3.914 24.345 1.00 55.31 98 THR A O 1
ATOM 783 N N . HIS A 1 99 ? -24.556 -4.920 23.321 1.00 61.44 99 HIS A N 1
ATOM 784 C CA . HIS A 1 99 ? -23.506 -3.983 23.717 1.00 61.44 99 HIS A CA 1
ATOM 785 C C . HIS A 1 99 ? -23.409 -2.771 22.783 1.00 61.44 99 HIS A C 1
ATOM 787 O O . HIS A 1 99 ? -23.619 -2.872 21.577 1.00 61.44 99 HIS A O 1
ATOM 793 N N . ARG A 1 100 ? -23.122 -1.588 23.340 1.00 70.44 100 ARG A N 1
ATOM 794 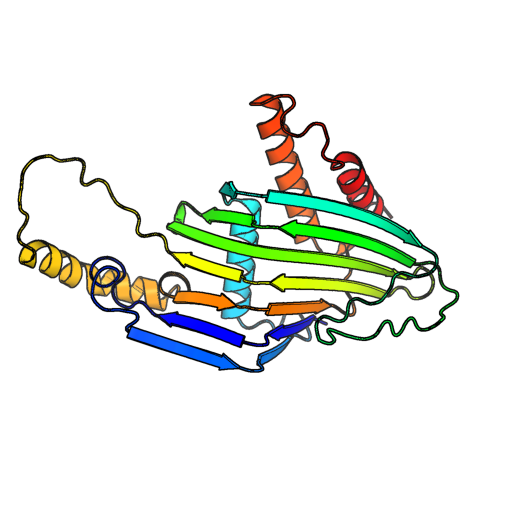C CA . ARG A 1 100 ? -22.995 -0.347 22.557 1.00 70.44 100 ARG A CA 1
ATOM 795 C C . ARG A 1 100 ? -21.614 -0.305 21.905 1.00 70.44 100 ARG A C 1
ATOM 797 O O . ARG A 1 100 ? -20.605 -0.337 22.606 1.00 70.44 100 ARG A O 1
ATOM 804 N N . GLU A 1 101 ? -21.577 -0.180 20.582 1.00 77.44 101 GLU A N 1
ATOM 805 C CA . GLU A 1 101 ? -20.338 -0.181 19.803 1.00 77.44 101 GLU A CA 1
ATOM 806 C C . GLU A 1 101 ? -20.164 1.146 19.061 1.00 77.44 101 GLU A C 1
ATOM 808 O O . GLU A 1 101 ? -21.085 1.678 18.433 1.00 77.44 101 GLU A O 1
ATOM 813 N N . ILE A 1 102 ? -18.954 1.692 19.125 1.00 82.88 102 ILE A N 1
ATOM 814 C CA . ILE A 1 102 ? -18.546 2.819 18.291 1.00 82.88 102 ILE A CA 1
ATOM 815 C C . ILE A 1 102 ? -17.783 2.232 17.111 1.00 82.88 102 ILE A C 1
ATOM 817 O O . ILE A 1 102 ? -16.759 1.576 17.297 1.00 82.88 102 ILE A O 1
ATOM 821 N N . CYS A 1 103 ? -18.277 2.466 15.899 1.00 83.00 103 CYS A N 1
ATOM 822 C CA . CYS A 1 103 ? -17.609 2.065 14.670 1.00 83.00 103 CYS A CA 1
ATOM 823 C C . CYS A 1 103 ? -17.259 3.309 13.850 1.00 83.00 103 CYS A C 1
ATOM 825 O O . CYS A 1 103 ? -18.106 4.156 13.578 1.00 83.00 103 CYS A O 1
ATOM 827 N N . MET A 1 104 ? -16.004 3.419 13.433 1.00 84.94 104 MET A N 1
ATOM 828 C CA . MET A 1 104 ? -15.561 4.391 12.443 1.00 84.94 104 MET A CA 1
ATOM 829 C C . MET A 1 104 ? -15.153 3.644 11.190 1.00 84.94 104 MET A C 1
ATOM 831 O O . MET A 1 104 ? -14.271 2.793 11.235 1.00 84.94 104 MET A O 1
ATOM 835 N N . ARG A 1 105 ? -15.761 3.989 10.062 1.00 87.62 105 ARG A N 1
ATOM 836 C CA . ARG A 1 105 ? -15.459 3.385 8.771 1.00 87.62 105 ARG A CA 1
ATOM 837 C C . ARG A 1 105 ? -15.044 4.461 7.786 1.00 87.62 105 ARG A C 1
ATOM 839 O O . ARG A 1 105 ? -15.830 5.346 7.474 1.00 87.62 105 ARG A O 1
ATOM 846 N N . GLY A 1 106 ? -13.835 4.361 7.258 1.00 88.19 106 GLY A N 1
ATOM 847 C CA . GLY A 1 106 ? -13.381 5.137 6.113 1.00 88.19 106 GLY A CA 1
ATOM 848 C C . GLY A 1 106 ? -13.369 4.268 4.867 1.00 88.19 106 GLY A C 1
ATOM 849 O O . GLY A 1 106 ? -12.837 3.161 4.893 1.00 88.19 106 GLY A O 1
ATOM 850 N N . THR A 1 107 ? -13.935 4.759 3.770 1.00 90.06 107 THR A N 1
ATOM 851 C CA . THR A 1 107 ? -13.755 4.137 2.452 1.00 90.06 107 THR A CA 1
ATOM 852 C C . THR A 1 107 ? -13.099 5.123 1.502 1.00 90.06 107 THR A C 1
ATOM 854 O O . THR A 1 107 ? -13.533 6.271 1.458 1.00 90.06 107 THR A O 1
ATOM 857 N N . ALA A 1 108 ? -12.111 4.691 0.728 1.00 91.12 108 ALA A N 1
ATOM 858 C CA . ALA A 1 108 ? -11.507 5.466 -0.351 1.00 91.12 108 ALA A CA 1
ATOM 859 C C . ALA A 1 108 ? -11.475 4.631 -1.635 1.00 91.12 108 ALA A C 1
ATOM 861 O O . ALA A 1 108 ? -11.185 3.440 -1.571 1.00 91.12 108 ALA A O 1
ATOM 862 N N . SER A 1 109 ? -11.764 5.244 -2.782 1.00 92.62 109 SER A N 1
ATOM 863 C CA . SER A 1 109 ? -11.756 4.571 -4.088 1.00 92.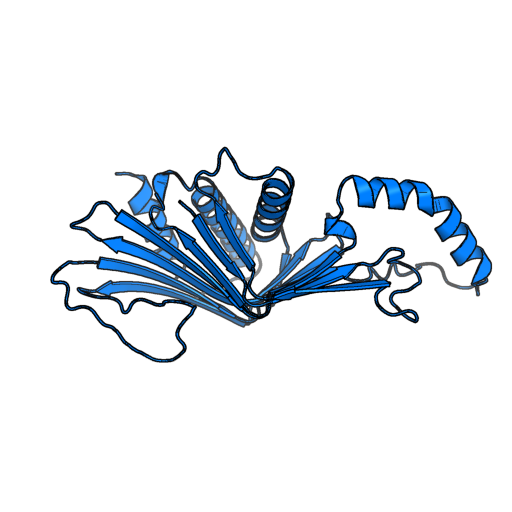62 109 SER A CA 1
ATOM 864 C C . SER A 1 109 ? -10.831 5.266 -5.087 1.00 92.62 109 SER A C 1
ATOM 866 O O . SER A 1 109 ? -10.670 6.493 -5.072 1.00 92.62 109 SER A O 1
ATOM 868 N N . GLN A 1 110 ? -10.216 4.464 -5.959 1.00 93.00 110 GLN A N 1
ATOM 869 C CA . GLN A 1 110 ? -9.261 4.866 -6.995 1.00 93.00 110 GLN A CA 1
ATOM 870 C C . GLN A 1 110 ? -8.203 5.842 -6.467 1.00 93.00 110 GLN A C 1
ATOM 872 O O . GLN A 1 110 ? -7.990 6.923 -7.025 1.00 93.00 110 GLN A O 1
ATOM 877 N N . TRP A 1 111 ? -7.553 5.478 -5.362 1.00 92.19 111 TRP A N 1
ATOM 878 C CA . TRP A 1 111 ? -6.549 6.323 -4.728 1.00 92.19 111 TRP A CA 1
ATOM 879 C C . TRP A 1 111 ? -5.167 6.068 -5.325 1.00 92.19 111 TRP A C 1
ATOM 881 O O . TRP A 1 111 ? -4.614 4.975 -5.208 1.00 92.19 111 TRP A O 1
ATOM 891 N N . HIS A 1 112 ? -4.624 7.071 -6.009 1.00 92.88 112 HIS A N 1
ATOM 892 C CA . HIS A 1 112 ? -3.335 7.019 -6.686 1.00 92.88 112 HIS A CA 1
ATOM 893 C C . HIS A 1 112 ? -2.375 8.000 -6.015 1.00 92.88 112 HIS A C 1
ATOM 895 O O . HIS A 1 112 ? -2.612 9.209 -6.008 1.00 92.88 112 HIS A O 1
ATOM 901 N N . ILE A 1 113 ? -1.262 7.485 -5.505 1.00 91.94 113 ILE A N 1
ATOM 902 C CA . ILE A 1 113 ? -0.234 8.258 -4.813 1.00 91.94 113 ILE A CA 1
ATOM 903 C C . ILE A 1 113 ? 1.072 8.143 -5.587 1.00 91.94 113 ILE A C 1
ATOM 905 O O . ILE A 1 113 ? 1.577 7.041 -5.810 1.00 91.94 113 ILE A O 1
ATOM 909 N N . PHE A 1 114 ? 1.641 9.275 -5.976 1.00 90.06 114 PHE A N 1
ATOM 910 C CA . PHE A 1 114 ? 2.969 9.356 -6.558 1.00 90.06 114 PHE A CA 1
ATOM 911 C C . PHE A 1 114 ? 4.011 9.657 -5.494 1.00 90.06 114 PHE A C 1
ATOM 913 O O . PHE A 1 114 ? 3.858 10.557 -4.675 1.00 90.06 114 PHE A O 1
ATOM 920 N N . ARG A 1 115 ? 5.120 8.925 -5.538 1.00 88.81 115 ARG A N 1
ATOM 921 C CA . ARG A 1 115 ? 6.297 9.210 -4.721 1.00 88.81 115 ARG A CA 1
ATOM 922 C C . ARG A 1 115 ? 7.444 9.644 -5.617 1.00 88.81 115 ARG A C 1
ATOM 924 O O . ARG A 1 115 ? 8.172 8.787 -6.133 1.00 88.81 115 ARG A O 1
ATOM 931 N N . SER A 1 116 ? 7.631 10.957 -5.726 1.00 82.44 116 SER A N 1
ATOM 932 C CA . SER A 1 116 ? 8.660 11.631 -6.532 1.00 82.44 116 SER A CA 1
ATOM 933 C C . SER A 1 116 ? 10.059 11.030 -6.350 1.00 82.44 116 SER A C 1
ATOM 935 O O . SER A 1 116 ? 10.662 10.575 -7.319 1.00 82.44 116 SER A O 1
ATOM 937 N N . ASN A 1 117 ? 10.521 10.869 -5.105 1.00 80.88 117 ASN A N 1
ATOM 938 C CA . ASN A 1 117 ? 11.853 10.324 -4.791 1.00 80.88 117 ASN A CA 1
ATOM 939 C C . ASN A 1 117 ? 12.108 8.905 -5.329 1.00 80.88 117 ASN A C 1
ATOM 941 O O . ASN A 1 117 ? 13.252 8.508 -5.552 1.00 80.88 117 ASN A O 1
ATOM 945 N N . THR A 1 118 ? 11.053 8.107 -5.505 1.00 80.88 118 THR A N 1
ATOM 946 C CA . THR A 1 118 ? 11.170 6.719 -5.987 1.00 80.88 118 THR A CA 1
ATOM 947 C C . THR A 1 118 ? 10.684 6.538 -7.424 1.00 80.88 118 THR A C 1
ATOM 949 O O . THR A 1 118 ? 10.936 5.485 -8.012 1.00 80.88 118 THR A O 1
ATOM 952 N N . GLY A 1 119 ? 9.988 7.535 -7.983 1.00 85.81 119 GLY A N 1
ATOM 953 C CA . GLY A 1 119 ? 9.286 7.428 -9.260 1.00 85.81 119 GLY A CA 1
ATOM 954 C C . GLY A 1 119 ? 8.225 6.326 -9.260 1.00 85.81 119 GLY A C 1
ATOM 955 O O . GLY A 1 119 ? 8.066 5.631 -10.260 1.00 85.81 119 GLY A O 1
ATOM 956 N N . ARG A 1 120 ? 7.553 6.081 -8.130 1.00 87.94 120 ARG A N 1
ATOM 957 C CA . ARG A 1 120 ? 6.551 5.011 -7.999 1.00 87.94 120 ARG A CA 1
ATOM 958 C C . ARG A 1 120 ? 5.155 5.582 -7.858 1.00 87.94 120 ARG A C 1
ATOM 960 O O . ARG A 1 120 ? 4.968 6.586 -7.177 1.00 87.94 120 ARG A O 1
ATOM 967 N N . ILE A 1 121 ? 4.199 4.890 -8.464 1.00 92.31 121 ILE A N 1
ATOM 968 C CA . ILE A 1 121 ? 2.775 5.087 -8.233 1.00 92.31 121 ILE A CA 1
ATOM 969 C C . ILE A 1 121 ? 2.267 3.920 -7.393 1.00 92.31 121 ILE A C 1
ATOM 971 O O . ILE A 1 121 ? 2.479 2.749 -7.722 1.00 92.31 121 ILE A O 1
ATOM 975 N N . TYR A 1 122 ? 1.589 4.267 -6.311 1.00 93.81 122 TYR A N 1
ATOM 976 C CA . TYR A 1 122 ? 0.830 3.369 -5.464 1.00 93.81 122 TYR A CA 1
ATOM 977 C C . TYR A 1 122 ? -0.635 3.593 -5.801 1.00 93.81 122 TYR A C 1
ATOM 979 O O . TYR A 1 122 ? -1.136 4.701 -5.655 1.00 93.81 122 TYR A O 1
ATOM 987 N N . THR A 1 123 ? -1.294 2.567 -6.313 1.00 94.94 123 THR A N 1
ATOM 988 C CA . THR A 1 123 ? -2.708 2.605 -6.679 1.00 94.94 123 THR A CA 1
ATOM 989 C C . THR A 1 123 ? -3.470 1.677 -5.756 1.00 94.94 123 THR A C 1
ATOM 991 O O . THR A 1 123 ? -3.043 0.543 -5.545 1.00 94.94 123 THR A O 1
ATOM 994 N N . PHE A 1 124 ? -4.593 2.147 -5.237 1.00 95.38 124 PHE A N 1
ATOM 995 C CA . PHE A 1 124 ? -5.557 1.363 -4.482 1.00 95.38 124 PHE A CA 1
ATOM 996 C C . PHE A 1 124 ? -6.898 1.476 -5.203 1.00 95.38 124 PHE A C 1
ATOM 998 O O . PHE A 1 124 ? -7.388 2.590 -5.396 1.00 95.38 124 PHE A O 1
ATOM 1005 N N . GLY A 1 125 ? -7.457 0.343 -5.637 1.00 94.69 125 GLY A N 1
ATOM 1006 C CA . GLY A 1 125 ? -8.769 0.309 -6.284 1.00 94.69 125 GLY A CA 1
ATOM 1007 C C . GLY A 1 125 ? -9.851 0.700 -5.291 1.00 94.69 125 GLY A C 1
ATOM 1008 O O . GLY A 1 125 ? -10.462 1.750 -5.448 1.00 94.69 125 GLY A O 1
ATOM 1009 N N . ASP A 1 126 ? -9.977 -0.076 -4.215 1.00 94.19 126 ASP A N 1
ATOM 1010 C CA . ASP A 1 126 ? -10.812 0.259 -3.062 1.00 94.19 126 ASP A CA 1
ATOM 1011 C C . ASP A 1 126 ? -10.039 0.031 -1.766 1.00 94.19 126 ASP A C 1
ATOM 1013 O O . ASP A 1 126 ? -9.368 -0.986 -1.586 1.00 94.19 126 ASP A O 1
ATOM 1017 N N . LEU A 1 127 ? -10.166 0.964 -0.833 1.00 93.56 127 LEU A N 1
ATOM 1018 C CA . LEU A 1 127 ? -9.608 0.877 0.505 1.00 93.56 127 LEU A CA 1
ATOM 1019 C C . LEU A 1 127 ? -10.740 1.044 1.511 1.00 93.56 127 LEU A C 1
ATOM 1021 O O . LEU A 1 127 ? -11.431 2.061 1.513 1.00 93.56 127 LEU A O 1
ATOM 1025 N N . VAL A 1 128 ? -10.924 0.062 2.384 1.00 92.62 128 VAL A N 1
ATOM 1026 C CA . VAL A 1 128 ? -11.900 0.107 3.472 1.00 92.62 128 VAL A CA 1
ATOM 1027 C C . VAL A 1 128 ? -11.149 -0.051 4.779 1.00 92.62 128 VAL A C 1
ATOM 1029 O O . VAL A 1 128 ? -10.569 -1.096 5.042 1.00 92.62 128 VAL A O 1
ATOM 1032 N N . ALA A 1 129 ? -11.167 0.989 5.598 1.00 90.88 129 ALA A N 1
ATOM 1033 C CA . ALA A 1 129 ? -10.649 0.970 6.952 1.00 90.88 129 ALA A CA 1
ATOM 1034 C C . ALA A 1 129 ? -11.828 1.012 7.921 1.00 90.88 129 ALA A C 1
ATOM 1036 O O . ALA A 1 129 ? -12.692 1.880 7.807 1.00 90.88 129 ALA A O 1
ATOM 1037 N N . GLU A 1 130 ? -11.869 0.102 8.879 1.00 89.81 130 GLU A N 1
ATOM 1038 C CA . GLU A 1 130 ? -12.884 0.065 9.916 1.00 89.81 130 GLU A CA 1
ATOM 1039 C C . GLU A 1 130 ? -12.226 -0.099 11.280 1.00 89.81 130 GLU A C 1
ATOM 1041 O O . GLU A 1 130 ? -11.526 -1.070 11.545 1.00 89.81 130 GLU A O 1
ATOM 1046 N N . TRP A 1 131 ? -12.454 0.869 12.155 1.00 88.75 131 TRP A N 1
ATOM 1047 C CA . TRP A 1 131 ? -12.083 0.804 13.557 1.00 88.75 131 TRP A CA 1
ATOM 1048 C C . TRP A 1 131 ? -13.339 0.599 14.389 1.00 88.75 131 TRP A C 1
ATOM 1050 O O . TRP A 1 131 ? -14.346 1.280 14.185 1.00 88.75 131 TRP A O 1
ATOM 1060 N N . ARG A 1 132 ? -13.282 -0.328 15.339 1.00 85.62 132 ARG A N 1
ATOM 1061 C CA . ARG A 1 132 ? -14.392 -0.639 16.234 1.00 85.62 132 ARG A CA 1
ATOM 1062 C C . ARG A 1 132 ? -13.921 -0.629 17.669 1.00 85.62 132 ARG A C 1
ATOM 1064 O O . ARG A 1 132 ? -12.889 -1.214 17.996 1.00 85.62 132 ARG A O 1
ATOM 1071 N N . ARG A 1 133 ? -14.739 -0.036 18.527 1.00 85.62 133 ARG A N 1
ATOM 1072 C CA . ARG A 1 133 ? -14.576 -0.053 19.973 1.00 85.62 133 ARG A CA 1
ATOM 1073 C C . ARG A 1 133 ? -15.869 -0.531 20.614 1.00 85.62 133 ARG A C 1
ATOM 1075 O O . ARG A 1 133 ? -16.912 0.106 20.455 1.00 85.62 133 ARG A O 1
ATOM 1082 N N . CYS A 1 134 ? -15.784 -1.636 21.344 1.00 80.25 134 CYS A N 1
ATOM 1083 C CA . CYS A 1 134 ? -16.848 -2.045 22.249 1.00 80.25 134 CYS A CA 1
ATOM 1084 C C . CYS A 1 134 ? -16.711 -1.235 23.548 1.00 80.25 134 CYS A C 1
ATOM 1086 O O . CYS A 1 134 ? -15.596 -0.986 24.008 1.00 80.25 134 CYS A O 1
ATOM 1088 N N . ASN A 1 135 ? -17.819 -0.760 24.119 1.00 73.19 135 ASN A N 1
ATOM 1089 C CA . ASN A 1 135 ? -17.761 -0.066 25.410 1.00 73.19 135 ASN A CA 1
ATOM 1090 C C . ASN A 1 135 ? -17.573 -1.032 26.588 1.00 73.19 135 ASN A C 1
ATOM 1092 O O . ASN A 1 135 ? -17.000 -0.636 27.599 1.00 73.19 135 ASN A O 1
ATOM 1096 N N . ASP A 1 136 ? -18.062 -2.267 26.457 1.00 72.44 136 ASP A N 1
ATOM 1097 C CA . ASP A 1 136 ? -18.159 -3.219 27.569 1.00 72.44 136 ASP A CA 1
ATOM 1098 C C . ASP A 1 136 ? -16.918 -4.110 27.689 1.00 72.44 136 ASP A C 1
ATOM 1100 O O . ASP A 1 136 ? -16.431 -4.381 28.785 1.00 72.44 136 ASP A O 1
ATOM 1104 N N . GLU A 1 137 ? -16.346 -4.504 26.553 1.00 69.75 137 GLU A N 1
ATOM 1105 C CA . GLU A 1 137 ? -15.015 -5.092 26.494 1.00 69.75 137 GLU A CA 1
ATOM 1106 C C . GLU A 1 137 ? -14.060 -3.975 26.084 1.00 69.75 137 GLU A C 1
ATOM 1108 O O . GLU A 1 137 ? -14.260 -3.364 25.040 1.00 69.75 137 GLU A O 1
ATOM 1113 N N . SER A 1 138 ? -12.990 -3.715 26.838 1.00 70.94 138 SER A N 1
ATOM 1114 C CA . SER A 1 138 ? -11.920 -2.760 26.483 1.00 70.94 138 SER A CA 1
ATOM 1115 C C . SER A 1 138 ? -11.108 -3.172 25.235 1.00 70.94 138 SER A C 1
ATOM 1117 O O . SER A 1 138 ? -9.939 -2.817 25.075 1.00 70.94 138 SER A O 1
ATOM 1119 N N . ARG A 1 139 ? -11.732 -3.947 24.345 1.00 78.38 139 ARG A N 1
ATOM 1120 C CA . ARG A 1 139 ? -11.224 -4.440 23.081 1.00 78.38 139 ARG A CA 1
ATOM 1121 C C . ARG A 1 139 ? -11.562 -3.455 21.975 1.00 78.38 139 ARG A C 1
ATOM 1123 O O . ARG A 1 139 ? -12.718 -3.163 21.666 1.00 78.38 139 ARG A O 1
ATOM 1130 N N . GLU A 1 140 ? -10.498 -2.978 21.359 1.00 86.50 140 GLU A N 1
ATOM 1131 C CA . GLU A 1 140 ? -10.530 -2.195 20.139 1.00 86.50 140 GLU A CA 1
ATOM 1132 C C . GLU A 1 140 ? -10.023 -3.089 19.007 1.00 86.50 140 GLU A C 1
ATOM 1134 O O . GLU A 1 140 ? -8.980 -3.735 19.142 1.00 86.50 140 GLU A O 1
ATOM 1139 N N . SER A 1 141 ? -10.754 -3.133 17.896 1.00 87.06 141 SER A N 1
ATOM 1140 C CA . SER A 1 141 ? -10.350 -3.871 16.700 1.00 87.06 141 SER A CA 1
ATOM 1141 C C . SER A 1 141 ? -10.226 -2.931 15.511 1.00 87.06 141 SER A C 1
ATOM 1143 O O . SER A 1 141 ? -10.921 -1.919 15.414 1.00 87.06 141 SER A O 1
ATOM 1145 N N . PHE A 1 142 ? -9.303 -3.253 14.613 1.00 88.62 142 PHE A N 1
ATOM 1146 C CA . PHE A 1 142 ? -9.100 -2.505 13.381 1.00 88.62 142 PHE A CA 1
ATOM 1147 C C . PHE A 1 142 ? -9.001 -3.468 12.207 1.00 88.62 142 PHE A C 1
ATOM 1149 O O . PHE A 1 142 ? -8.229 -4.422 12.250 1.00 88.62 142 PHE A O 1
ATOM 1156 N N . VAL A 1 143 ? -9.771 -3.207 11.162 1.00 89.56 143 VAL A N 1
ATOM 1157 C CA . VAL A 1 143 ? -9.784 -3.971 9.920 1.00 89.56 143 VAL A CA 1
ATOM 1158 C C . VAL A 1 143 ? -9.444 -3.015 8.784 1.00 89.56 143 VAL A C 1
ATOM 1160 O O . VAL A 1 143 ? -10.024 -1.940 8.669 1.00 89.56 143 VAL A O 1
ATOM 1163 N N . LEU A 1 144 ? -8.499 -3.399 7.937 1.00 91.06 144 LEU A N 1
ATOM 1164 C CA . LEU A 1 144 ? -8.137 -2.687 6.722 1.00 91.06 144 LEU A CA 1
ATOM 1165 C C . LEU A 1 144 ? -8.177 -3.669 5.559 1.00 91.06 144 LEU A C 1
ATOM 1167 O O . LEU A 1 144 ? -7.359 -4.578 5.483 1.00 91.06 144 LEU A O 1
ATOM 1171 N N . ILE A 1 145 ? -9.118 -3.457 4.653 1.00 93.06 145 ILE A N 1
ATOM 1172 C CA . ILE A 1 145 ? -9.281 -4.228 3.427 1.00 93.06 145 ILE A CA 1
ATOM 1173 C C . ILE A 1 145 ? -8.820 -3.345 2.279 1.00 93.06 145 ILE A C 1
ATOM 1175 O O . ILE A 1 145 ? -9.338 -2.248 2.074 1.00 93.06 145 ILE A O 1
ATOM 1179 N N . SER A 1 146 ? -7.836 -3.822 1.531 1.00 94.44 146 SER A N 1
ATOM 1180 C CA . SER A 1 146 ? -7.320 -3.162 0.341 1.00 94.44 146 SER A CA 1
ATOM 1181 C C . SER A 1 146 ? -7.565 -4.046 -0.871 1.00 94.44 146 SER A C 1
ATOM 1183 O O . SER A 1 146 ? -7.075 -5.172 -0.923 1.00 94.44 146 SER A O 1
ATOM 1185 N N . ARG A 1 147 ? -8.263 -3.516 -1.874 1.00 95.75 147 ARG A N 1
ATOM 1186 C CA . ARG A 1 147 ? -8.546 -4.187 -3.144 1.00 95.75 147 ARG A CA 1
ATOM 1187 C C . ARG A 1 147 ? -7.783 -3.538 -4.286 1.00 95.75 147 ARG A C 1
ATOM 1189 O O . ARG A 1 147 ? -7.598 -2.321 -4.325 1.00 95.75 147 ARG A O 1
ATOM 1196 N N . GLU A 1 148 ? -7.338 -4.380 -5.209 1.00 95.69 148 GLU A N 1
ATOM 1197 C CA . GLU A 1 148 ? -6.586 -4.014 -6.407 1.00 95.69 148 GLU A CA 1
ATOM 1198 C C . GLU A 1 148 ? -5.370 -3.115 -6.121 1.00 95.69 148 GLU A C 1
ATOM 1200 O O . GLU A 1 148 ? -5.090 -2.161 -6.850 1.00 95.69 148 GLU A O 1
ATOM 1205 N N . ALA A 1 149 ? -4.624 -3.409 -5.054 1.00 94.56 149 ALA A N 1
ATOM 1206 C CA . ALA A 1 149 ? -3.435 -2.641 -4.714 1.00 94.56 1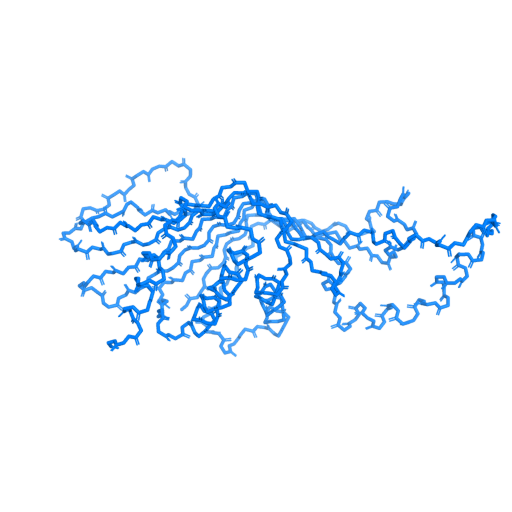49 ALA A CA 1
ATOM 1207 C C . ALA A 1 149 ? -2.319 -2.904 -5.733 1.00 94.56 149 ALA A C 1
ATOM 1209 O O . ALA A 1 149 ? -1.907 -4.044 -5.950 1.00 94.56 149 ALA A O 1
ATOM 1210 N N . ARG A 1 150 ? -1.802 -1.843 -6.356 1.00 95.00 150 ARG A N 1
ATOM 1211 C CA . ARG A 1 150 ? -0.719 -1.903 -7.347 1.00 95.00 150 ARG A CA 1
ATOM 1212 C C . ARG A 1 150 ? 0.395 -0.958 -6.971 1.00 95.00 150 ARG A C 1
ATOM 1214 O O . ARG A 1 150 ? 0.170 0.234 -6.786 1.00 95.00 150 ARG A O 1
ATOM 1221 N N . TRP A 1 151 ? 1.611 -1.472 -6.885 1.00 93.38 151 TRP A N 1
ATOM 1222 C CA . TRP A 1 151 ? 2.800 -0.659 -6.680 1.00 93.38 151 TRP A CA 1
ATOM 1223 C C . TRP A 1 151 ? 3.637 -0.757 -7.935 1.00 93.38 151 TRP A C 1
ATOM 1225 O O . TRP A 1 151 ? 4.378 -1.719 -8.113 1.00 93.38 151 TRP A O 1
ATOM 1235 N N . THR A 1 152 ? 3.517 0.243 -8.795 1.00 91.38 152 THR A N 1
ATOM 1236 C CA . THR A 1 152 ? 4.169 0.260 -10.101 1.00 91.38 152 THR A CA 1
ATOM 1237 C C . THR A 1 152 ? 5.198 1.366 -10.141 1.00 91.38 152 THR A C 1
ATOM 1239 O O . THR A 1 152 ? 4.893 2.530 -9.874 1.00 91.38 152 THR A O 1
ATOM 1242 N N . LYS A 1 153 ? 6.431 1.035 -10.505 1.00 87.56 153 LYS A N 1
ATOM 1243 C CA . LYS A 1 153 ? 7.410 2.070 -10.831 1.00 87.56 153 LYS A CA 1
ATOM 1244 C C . LYS A 1 153 ? 7.049 2.683 -12.180 1.00 87.56 153 LYS A C 1
ATOM 1246 O O . LYS A 1 153 ? 6.920 1.962 -13.165 1.00 87.56 153 LYS A O 1
ATOM 1251 N N . VAL A 1 154 ? 6.927 3.998 -12.237 1.00 81.75 154 VAL A N 1
ATOM 1252 C CA . VAL A 1 154 ? 6.718 4.726 -13.487 1.00 81.75 154 VAL A CA 1
ATOM 1253 C C . VAL A 1 154 ? 8.066 4.821 -14.190 1.00 81.75 154 VAL A C 1
ATOM 1255 O O . VAL A 1 154 ? 9.077 5.090 -13.532 1.00 81.75 154 VAL A O 1
ATOM 1258 N N . PRO A 1 155 ? 8.141 4.574 -15.505 1.00 68.44 155 PRO A N 1
ATOM 1259 C CA . PRO A 1 155 ? 9.293 5.032 -16.255 1.00 68.44 155 PRO A CA 1
ATOM 1260 C C . PRO A 1 155 ? 9.317 6.556 -16.129 1.00 68.44 155 PRO A C 1
ATOM 1262 O O . PRO A 1 155 ? 8.459 7.237 -16.681 1.00 68.44 155 PRO A O 1
ATOM 1265 N N . ILE A 1 156 ? 10.265 7.096 -15.360 1.00 60.88 156 ILE A N 1
ATOM 1266 C CA . ILE A 1 156 ? 10.581 8.516 -15.470 1.00 60.88 156 ILE A CA 1
ATOM 1267 C C . ILE A 1 156 ? 11.097 8.652 -16.896 1.00 60.88 156 ILE A C 1
ATOM 1269 O O . ILE A 1 156 ? 12.228 8.261 -17.193 1.00 60.88 156 ILE A O 1
ATOM 1273 N N . PHE A 1 157 ? 10.227 9.109 -17.794 1.00 53.00 157 PHE A N 1
ATOM 1274 C CA . PHE A 1 157 ? 10.659 9.711 -19.034 1.00 53.00 157 PHE A CA 1
ATOM 1275 C C . PHE A 1 157 ? 11.480 10.898 -18.569 1.00 53.00 157 PHE A C 1
ATOM 1277 O O . PHE A 1 157 ? 10.930 11.923 -18.196 1.00 53.00 157 PHE A O 1
ATOM 1284 N N . VAL A 1 158 ? 12.790 10.715 -18.450 1.00 48.75 158 VAL A N 1
ATOM 1285 C CA . VAL A 1 158 ? 13.688 11.852 -18.504 1.00 48.75 158 VAL A CA 1
ATOM 1286 C C . VAL A 1 158 ? 13.443 12.371 -19.915 1.00 48.75 158 VAL A C 1
ATOM 1288 O O . VAL A 1 158 ? 13.806 11.648 -20.853 1.00 48.75 158 VAL A O 1
ATOM 1291 N N . PRO A 1 159 ? 12.753 13.514 -20.119 1.00 44.78 159 PRO A N 1
ATOM 1292 C CA . PRO A 1 159 ? 12.913 14.191 -21.386 1.00 44.78 159 PRO A CA 1
ATOM 1293 C C . PRO A 1 159 ? 14.422 14.365 -21.500 1.00 44.78 159 PRO A C 1
ATOM 1295 O O . PRO A 1 159 ? 15.065 14.967 -20.639 1.00 44.78 159 PRO A O 1
ATOM 1298 N N . MET A 1 160 ? 15.030 13.689 -22.472 1.00 48.03 160 MET A N 1
ATOM 1299 C CA . MET A 1 160 ? 16.365 14.064 -22.898 1.00 48.03 160 MET A CA 1
ATOM 1300 C C . MET A 1 160 ? 16.178 15.441 -23.527 1.00 48.03 160 MET A C 1
ATOM 1302 O O . MET A 1 160 ? 16.013 15.554 -24.736 1.00 48.03 160 MET A O 1
ATOM 1306 N N . ASP A 1 161 ? 16.084 16.462 -22.677 1.00 40.34 161 ASP A N 1
ATOM 1307 C CA . ASP A 1 161 ? 16.135 17.857 -23.063 1.00 40.34 161 ASP A CA 1
ATOM 1308 C C . ASP A 1 161 ? 17.510 18.046 -23.689 1.00 40.34 161 ASP A C 1
ATOM 1310 O O . ASP A 1 161 ? 18.548 18.022 -23.025 1.00 40.34 161 ASP A O 1
ATOM 1314 N N . GLY A 1 162 ? 17.508 18.066 -25.016 1.00 44.53 162 GLY A N 1
ATOM 1315 C CA . GLY A 1 162 ? 18.706 17.991 -25.828 1.00 44.53 162 GLY A CA 1
ATOM 1316 C C . GLY A 1 162 ? 18.377 17.406 -27.187 1.00 44.53 162 GLY A C 1
ATOM 1317 O O . GLY A 1 162 ? 18.564 16.214 -27.425 1.00 44.53 162 GLY A O 1
ATOM 1318 N N . ALA A 1 163 ? 17.860 18.278 -28.046 1.00 48.53 163 ALA A N 1
ATOM 1319 C CA . ALA A 1 163 ? 17.727 18.099 -29.478 1.00 48.53 163 ALA A CA 1
ATOM 1320 C C . ALA A 1 163 ? 18.937 17.386 -30.119 1.00 48.53 163 ALA A C 1
ATOM 1322 O O . ALA A 1 163 ? 20.074 17.512 -29.670 1.00 48.53 163 ALA A O 1
ATOM 1323 N N . ASP A 1 164 ? 18.655 16.676 -31.208 1.00 47.91 164 ASP A N 1
ATOM 1324 C CA . ASP A 1 164 ? 19.619 16.180 -32.189 1.00 47.91 164 ASP A CA 1
ATOM 1325 C C . ASP A 1 164 ? 20.669 15.172 -31.713 1.00 47.91 164 ASP A C 1
ATOM 1327 O O . ASP A 1 164 ? 21.822 15.453 -31.395 1.00 47.91 164 ASP A O 1
ATOM 1331 N N . GLY A 1 165 ? 20.286 13.906 -31.836 1.00 47.06 165 GLY A N 1
ATOM 1332 C CA . GLY A 1 165 ? 21.247 12.837 -32.020 1.00 47.06 165 GLY A CA 1
ATOM 1333 C C . GLY A 1 165 ? 20.586 11.490 -31.847 1.00 47.06 165 GLY A C 1
ATOM 1334 O O . GLY A 1 165 ? 20.202 11.122 -30.739 1.00 47.06 165 GLY A O 1
ATOM 1335 N N . LYS A 1 166 ? 20.516 10.705 -32.926 1.00 56.69 166 LYS A N 1
ATOM 1336 C CA . LYS A 1 166 ? 20.393 9.244 -32.849 1.00 56.69 166 LYS A CA 1
ATOM 1337 C C . LYS A 1 166 ? 21.585 8.710 -32.042 1.00 56.69 166 LYS A C 1
ATOM 1339 O O . LYS A 1 166 ? 22.541 8.196 -32.616 1.00 56.69 166 LYS A O 1
ATOM 1344 N N . LYS A 1 167 ? 21.578 8.843 -30.712 1.00 58.25 167 LYS A N 1
ATOM 1345 C CA . LYS A 1 167 ? 22.534 8.142 -29.859 1.00 58.25 167 LYS A CA 1
ATOM 1346 C C . LYS A 1 167 ? 22.309 6.669 -30.145 1.00 58.25 167 LYS A C 1
ATOM 1348 O O . LYS A 1 167 ? 21.210 6.153 -29.941 1.00 58.25 167 LYS A O 1
ATOM 1353 N N . SER A 1 168 ? 23.330 6.035 -30.716 1.00 71.94 168 SER A N 1
ATOM 1354 C CA . SER A 1 168 ? 23.295 4.624 -31.075 1.00 71.94 168 SER A CA 1
ATOM 1355 C C . SER A 1 168 ? 22.763 3.826 -29.885 1.00 71.94 168 SER A C 1
ATOM 1357 O O . SER A 1 168 ? 23.203 4.045 -28.752 1.00 71.94 168 SER A O 1
ATOM 1359 N N . LYS A 1 169 ? 21.833 2.894 -30.134 1.00 73.19 169 LYS A N 1
ATOM 1360 C CA . LYS A 1 169 ? 21.321 1.954 -29.117 1.00 73.19 169 LYS A CA 1
ATOM 1361 C C . LYS A 1 169 ? 22.469 1.291 -28.342 1.00 73.19 169 LYS A C 1
ATOM 1363 O O . LYS A 1 169 ? 22.323 0.975 -27.168 1.00 73.19 169 LYS A O 1
ATOM 1368 N N . PHE A 1 170 ? 23.633 1.161 -28.983 1.00 76.56 170 PHE A N 1
ATOM 1369 C CA . PHE A 1 170 ? 24.864 0.671 -28.381 1.00 76.56 170 PHE A CA 1
ATOM 1370 C C . PHE A 1 170 ? 25.440 1.587 -27.288 1.00 76.56 170 PHE A C 1
ATOM 1372 O O . PHE A 1 170 ? 25.842 1.097 -26.241 1.00 76.56 170 PHE A O 1
ATOM 1379 N N . VAL A 1 171 ? 25.438 2.912 -27.472 1.00 79.81 171 VAL A N 1
ATOM 1380 C CA . VAL A 1 171 ? 25.914 3.864 -26.447 1.00 79.81 171 VAL A CA 1
ATOM 1381 C C . VAL A 1 171 ? 24.991 3.846 -25.230 1.00 79.81 171 VAL A C 1
ATOM 1383 O O . VAL A 1 171 ? 25.462 3.882 -24.097 1.00 79.81 171 VAL A O 1
ATOM 1386 N N . GLN A 1 172 ? 23.679 3.731 -25.453 1.00 73.62 172 GLN A N 1
ATOM 1387 C CA . GLN A 1 172 ? 22.711 3.567 -24.366 1.00 73.62 172 GLN A CA 1
ATOM 1388 C C . GLN A 1 172 ? 22.941 2.243 -23.621 1.00 73.62 172 GLN A C 1
ATOM 1390 O O . GLN A 1 172 ? 23.036 2.243 -22.394 1.00 73.62 172 GLN A O 1
ATOM 1395 N N . PHE A 1 173 ? 23.153 1.146 -24.357 1.00 77.94 173 PHE A N 1
ATOM 1396 C CA . PHE A 1 173 ? 23.488 -0.157 -23.786 1.00 77.94 173 PHE A CA 1
ATOM 1397 C C . PHE A 1 173 ? 24.780 -0.117 -22.954 1.00 77.94 173 PHE A C 1
ATOM 1399 O O . PHE A 1 173 ? 24.780 -0.546 -21.800 1.00 77.94 173 PHE A O 1
ATOM 1406 N N . LEU A 1 174 ? 25.864 0.466 -23.474 1.00 81.31 174 LEU A N 1
ATOM 1407 C CA . LEU A 1 174 ? 27.115 0.620 -22.727 1.00 81.31 174 LEU A CA 1
ATOM 1408 C C . LEU A 1 174 ? 26.935 1.483 -21.478 1.00 81.31 174 LEU A C 1
ATOM 1410 O O . LEU A 1 174 ? 27.437 1.129 -20.415 1.00 81.31 174 LEU A O 1
ATOM 1414 N N . HIS A 1 175 ? 26.165 2.569 -21.567 1.00 78.06 175 HIS A N 1
ATOM 1415 C CA . HIS A 1 175 ? 25.844 3.388 -20.403 1.00 78.06 175 HIS A CA 1
ATOM 1416 C C . HIS A 1 175 ? 25.048 2.596 -19.353 1.00 78.06 175 HIS A C 1
ATOM 1418 O O . HIS A 1 175 ? 25.273 2.759 -18.153 1.00 78.06 175 HIS A O 1
ATOM 1424 N N . THR A 1 176 ? 24.147 1.697 -19.761 1.00 74.00 176 THR A N 1
ATOM 1425 C CA . THR A 1 176 ? 23.468 0.807 -18.806 1.00 74.00 176 THR A CA 1
ATOM 1426 C C . THR A 1 176 ? 24.390 -0.231 -18.193 1.00 74.00 176 THR A C 1
ATOM 1428 O O . THR A 1 176 ? 24.271 -0.482 -16.997 1.00 74.00 176 THR A O 1
ATOM 1431 N N . LEU A 1 177 ? 25.322 -0.789 -18.969 1.00 82.00 177 LEU A N 1
ATOM 1432 C CA . LEU A 1 177 ? 26.293 -1.761 -18.474 1.00 82.00 177 LEU A CA 1
ATOM 1433 C C . LEU A 1 177 ? 27.264 -1.108 -17.480 1.00 82.00 177 LEU A C 1
ATOM 1435 O O . LEU A 1 177 ? 27.549 -1.677 -16.432 1.00 82.00 177 LEU A O 1
ATOM 1439 N N . TYR A 1 178 ? 27.688 0.128 -17.753 1.00 85.12 178 TYR A N 1
ATOM 1440 C CA . TYR A 1 178 ? 28.520 0.917 -16.845 1.00 85.12 178 TYR A CA 1
ATOM 1441 C C . TYR A 1 178 ? 27.806 1.226 -15.521 1.00 85.12 178 TYR A C 1
ATOM 1443 O O . TYR A 1 178 ? 28.393 1.117 -14.449 1.00 85.12 178 TYR A O 1
ATOM 1451 N N . ASN A 1 179 ? 26.509 1.542 -15.574 1.00 79.19 179 ASN A N 1
ATOM 1452 C CA . ASN A 1 179 ? 25.694 1.776 -14.378 1.00 79.19 179 ASN A CA 1
ATOM 1453 C C . ASN A 1 179 ? 25.143 0.483 -13.749 1.00 79.19 179 ASN A C 1
ATOM 1455 O O . ASN A 1 179 ? 24.369 0.538 -12.793 1.00 79.19 179 ASN A O 1
ATOM 1459 N N . LEU A 1 180 ? 25.484 -0.695 -14.273 1.00 81.69 180 LEU A N 1
ATOM 1460 C CA . LEU A 1 180 ? 24.960 -1.966 -13.777 1.00 81.69 180 LEU A CA 1
ATOM 1461 C C . LEU A 1 180 ? 25.385 -2.237 -12.324 1.00 81.69 180 LEU A C 1
ATOM 1463 O O . LEU A 1 180 ? 24.498 -2.537 -11.524 1.00 81.69 180 LEU A O 1
ATOM 1467 N N . PRO A 1 181 ? 26.659 -2.062 -11.914 1.00 85.50 181 PRO A N 1
ATOM 1468 C CA . PRO A 1 181 ? 27.076 -2.339 -10.537 1.00 85.50 181 PRO A CA 1
ATOM 1469 C C . PRO A 1 181 ? 26.371 -1.452 -9.504 1.00 85.50 181 PRO A C 1
ATOM 1471 O O . PRO A 1 181 ? 25.932 -1.939 -8.461 1.00 85.50 181 PRO A O 1
ATOM 1474 N N . SER A 1 182 ? 26.196 -0.159 -9.805 1.00 82.44 182 SER A N 1
ATOM 1475 C CA . SER A 1 182 ? 25.495 0.773 -8.913 1.00 82.44 182 SER A CA 1
ATOM 1476 C C . SER A 1 182 ? 24.008 0.429 -8.799 1.00 82.44 182 SER A C 1
ATOM 1478 O O . SER A 1 182 ? 23.442 0.463 -7.703 1.00 82.44 182 SER A O 1
ATOM 1480 N N . ASN A 1 183 ? 23.382 0.015 -9.904 1.00 77.75 183 ASN A N 1
ATOM 1481 C CA . ASN A 1 183 ? 22.007 -0.466 -9.898 1.00 77.75 183 ASN A CA 1
ATOM 1482 C C . ASN A 1 183 ? 21.863 -1.763 -9.097 1.00 77.75 183 ASN A C 1
ATOM 1484 O O . ASN A 1 183 ? 20.971 -1.832 -8.259 1.00 77.75 183 ASN A O 1
ATOM 1488 N N . VAL A 1 184 ? 22.747 -2.749 -9.275 1.00 82.25 184 VAL A N 1
ATOM 1489 C CA . VAL A 1 184 ? 22.729 -4.007 -8.505 1.00 82.25 184 VAL A CA 1
ATOM 1490 C C . VAL A 1 184 ? 22.888 -3.737 -7.009 1.00 82.25 184 VAL A C 1
ATOM 1492 O O . VAL A 1 184 ? 22.104 -4.257 -6.216 1.00 82.25 184 VAL A O 1
ATOM 1495 N N . GLY A 1 185 ? 23.814 -2.858 -6.613 1.00 82.69 185 GLY A N 1
ATOM 1496 C CA . GLY A 1 185 ? 23.951 -2.436 -5.215 1.00 82.69 185 GLY A CA 1
ATOM 1497 C C . GLY A 1 185 ? 22.676 -1.781 -4.670 1.00 82.69 185 GLY A C 1
ATOM 1498 O O . GLY A 1 185 ? 22.265 -2.036 -3.537 1.00 82.69 185 GLY A O 1
ATOM 1499 N N . ARG A 1 186 ? 21.982 -0.988 -5.495 1.00 79.69 186 ARG A N 1
ATOM 1500 C CA . ARG A 1 186 ? 20.689 -0.392 -5.133 1.00 79.69 186 ARG A CA 1
ATOM 1501 C C . ARG A 1 186 ? 19.577 -1.436 -5.000 1.00 79.69 186 ARG A C 1
ATOM 1503 O O . ARG A 1 186 ? 18.786 -1.322 -4.067 1.00 79.69 186 ARG A O 1
ATOM 1510 N N . VAL A 1 187 ? 19.522 -2.439 -5.882 1.00 79.75 187 VAL A N 1
ATOM 1511 C CA . VAL A 1 187 ? 18.569 -3.562 -5.782 1.00 79.75 187 VAL A CA 1
ATOM 1512 C C . VAL A 1 187 ? 18.815 -4.362 -4.510 1.00 79.75 187 VAL A C 1
ATOM 1514 O O . VAL A 1 187 ? 17.872 -4.668 -3.789 1.00 79.75 187 VAL A O 1
ATOM 1517 N N . TYR A 1 188 ? 20.078 -4.648 -4.201 1.00 79.19 188 TYR A N 1
ATOM 1518 C CA . TYR A 1 188 ? 20.458 -5.376 -2.995 1.00 79.19 188 TYR A CA 1
ATOM 1519 C C . TYR A 1 188 ? 20.030 -4.634 -1.720 1.00 79.19 188 TYR A C 1
ATOM 1521 O O . TYR A 1 188 ? 19.439 -5.220 -0.814 1.00 79.19 188 TYR A O 1
ATOM 1529 N N . ASN A 1 189 ? 20.252 -3.317 -1.670 1.00 79.44 189 ASN A N 1
ATOM 1530 C CA . ASN A 1 189 ? 19.892 -2.502 -0.509 1.00 79.44 189 ASN A CA 1
ATOM 1531 C C . ASN A 1 189 ? 18.382 -2.231 -0.403 1.00 79.44 189 ASN A C 1
ATOM 1533 O O . ASN A 1 189 ? 17.849 -2.109 0.707 1.00 79.44 189 ASN A O 1
ATOM 1537 N N . ASN A 1 190 ? 17.686 -2.129 -1.538 1.00 78.06 190 ASN A N 1
ATOM 1538 C CA . ASN A 1 190 ? 16.250 -1.890 -1.599 1.00 78.06 190 ASN A CA 1
ATOM 1539 C C . ASN A 1 190 ? 15.595 -2.693 -2.743 1.00 78.06 190 ASN A C 1
ATOM 1541 O O . ASN A 1 190 ? 15.366 -2.146 -3.830 1.00 78.06 190 ASN A O 1
ATOM 1545 N N . PRO A 1 191 ? 15.219 -3.962 -2.499 1.00 75.88 191 PRO A N 1
ATOM 1546 C CA . PRO A 1 191 ? 14.625 -4.813 -3.530 1.00 75.88 191 PRO A CA 1
ATOM 1547 C C . PRO A 1 191 ? 13.261 -4.291 -3.994 1.00 75.88 191 PRO A C 1
ATOM 1549 O O . PRO A 1 191 ? 12.869 -4.500 -5.142 1.00 75.88 191 PRO A O 1
ATOM 1552 N N . ILE A 1 192 ? 12.555 -3.532 -3.145 1.00 80.62 192 ILE A N 1
ATOM 1553 C CA . ILE A 1 192 ? 11.258 -2.939 -3.487 1.00 80.62 192 ILE A CA 1
ATOM 1554 C C . ILE A 1 192 ? 11.408 -1.978 -4.672 1.00 80.62 192 ILE A C 1
ATOM 1556 O O . ILE A 1 192 ? 10.497 -1.887 -5.483 1.00 80.62 192 ILE A O 1
ATOM 1560 N N . CYS A 1 193 ? 12.565 -1.329 -4.870 1.00 77.81 193 CYS A N 1
ATOM 1561 C CA . CYS A 1 193 ? 12.795 -0.391 -5.980 1.00 77.81 193 CYS A CA 1
ATOM 1562 C C . CYS A 1 193 ? 12.696 -1.004 -7.392 1.00 77.81 193 CYS A C 1
ATOM 1564 O O . CYS A 1 193 ? 12.562 -0.249 -8.364 1.00 77.81 193 CYS A O 1
ATOM 1566 N N . THR A 1 194 ? 12.781 -2.327 -7.520 1.00 81.94 194 THR A N 1
ATOM 1567 C CA . THR A 1 194 ? 12.745 -3.066 -8.799 1.00 81.94 194 THR A CA 1
ATOM 1568 C C . THR A 1 194 ? 11.545 -3.983 -8.957 1.00 81.94 194 THR A C 1
ATOM 1570 O O . THR A 1 194 ? 11.331 -4.528 -10.038 1.00 81.94 194 THR A O 1
ATOM 1573 N N . LEU A 1 195 ? 10.770 -4.153 -7.892 1.00 88.19 195 LEU A N 1
ATOM 1574 C CA . LEU A 1 195 ? 9.588 -4.996 -7.892 1.00 88.19 195 LEU A CA 1
ATOM 1575 C C . LEU A 1 195 ? 8.375 -4.149 -8.252 1.00 88.19 195 LEU A C 1
ATOM 1577 O O . LEU A 1 195 ? 8.205 -3.068 -7.689 1.00 88.19 195 LEU A O 1
ATOM 1581 N N . ASP A 1 196 ? 7.532 -4.641 -9.148 1.00 91.44 196 ASP A N 1
ATOM 1582 C CA . ASP A 1 196 ? 6.142 -4.214 -9.220 1.00 91.44 196 ASP A CA 1
ATOM 1583 C C . ASP A 1 196 ? 5.292 -5.251 -8.480 1.00 91.44 196 ASP A C 1
ATOM 1585 O O . ASP A 1 196 ? 5.505 -6.456 -8.620 1.00 91.44 196 ASP A O 1
ATOM 1589 N N . LEU A 1 197 ? 4.368 -4.775 -7.652 1.00 93.19 197 LEU A N 1
ATOM 1590 C CA . LEU A 1 197 ? 3.499 -5.623 -6.839 1.00 93.19 197 LEU A CA 1
ATOM 1591 C C . LEU A 1 197 ? 2.056 -5.398 -7.260 1.00 93.19 197 LEU A C 1
ATOM 1593 O O . LEU A 1 197 ? 1.631 -4.249 -7.383 1.00 93.19 197 LEU A O 1
ATOM 1597 N N . TYR A 1 198 ? 1.315 -6.480 -7.451 1.00 95.44 198 TYR A N 1
ATOM 1598 C CA . TYR A 1 198 ? -0.129 -6.453 -7.612 1.00 95.44 198 TYR A CA 1
ATOM 1599 C C . TYR A 1 198 ? -0.772 -7.400 -6.606 1.00 95.44 198 TYR A C 1
ATOM 1601 O O . TYR A 1 198 ? -0.427 -8.576 -6.526 1.00 95.44 198 TYR A O 1
ATOM 1609 N N . VAL A 1 199 ? -1.693 -6.858 -5.819 1.00 94.88 199 VAL A N 1
ATOM 1610 C CA . VAL A 1 199 ? -2.410 -7.572 -4.770 1.00 94.88 199 VAL A CA 1
ATOM 1611 C C . VAL A 1 199 ? -3.906 -7.341 -4.995 1.00 94.88 199 VAL A C 1
ATOM 1613 O O . VAL A 1 199 ? -4.387 -6.236 -4.725 1.00 94.88 199 VAL A O 1
ATOM 1616 N N . PRO A 1 200 ? -4.651 -8.328 -5.530 1.00 94.81 200 PRO A N 1
ATOM 1617 C CA . PRO A 1 200 ? -6.082 -8.192 -5.790 1.00 94.81 200 PRO A CA 1
ATOM 1618 C C . PRO A 1 200 ? -6.887 -7.929 -4.519 1.00 94.81 200 PRO A C 1
ATOM 1620 O O . PRO A 1 200 ? -7.764 -7.070 -4.532 1.00 94.81 200 PRO A O 1
ATOM 1623 N N . GLN A 1 201 ? -6.553 -8.606 -3.419 1.00 94.19 201 GLN A N 1
ATOM 1624 C CA . GLN A 1 201 ? -7.170 -8.392 -2.114 1.00 94.19 201 GLN A CA 1
ATOM 1625 C C . GLN A 1 201 ? -6.156 -8.641 -0.992 1.00 94.19 201 GLN A C 1
ATOM 1627 O O . GLN A 1 201 ? -5.449 -9.649 -0.989 1.00 94.19 201 GLN A O 1
ATOM 1632 N N . CYS A 1 202 ? -6.080 -7.699 -0.055 1.00 92.44 202 CYS A N 1
ATOM 1633 C CA . CYS A 1 202 ? -5.264 -7.764 1.151 1.00 92.44 202 CYS A CA 1
ATOM 1634 C C . CYS A 1 202 ? -6.112 -7.337 2.345 1.00 92.44 202 CYS A C 1
ATOM 1636 O O . CYS A 1 202 ? -6.542 -6.183 2.414 1.00 92.44 202 CYS A O 1
ATOM 1638 N N . ASP A 1 203 ? -6.300 -8.256 3.284 1.00 91.69 203 ASP A N 1
ATOM 1639 C CA . ASP A 1 203 ? -7.121 -8.058 4.469 1.00 91.69 203 ASP A CA 1
ATOM 1640 C C . ASP A 1 203 ? -6.224 -8.059 5.702 1.00 91.69 203 ASP A C 1
ATOM 1642 O O . ASP A 1 203 ? -5.598 -9.057 6.058 1.00 91.69 203 ASP A O 1
ATOM 1646 N N . ILE A 1 204 ? -6.156 -6.922 6.378 1.00 89.94 204 ILE A N 1
ATOM 1647 C CA . ILE A 1 204 ? -5.345 -6.723 7.571 1.00 89.94 204 ILE A CA 1
ATOM 1648 C C . ILE A 1 204 ? -6.294 -6.544 8.746 1.00 89.94 204 ILE A C 1
ATOM 1650 O O . ILE A 1 204 ? -7.053 -5.586 8.798 1.00 89.94 204 ILE A O 1
ATOM 1654 N N . THR A 1 205 ? -6.234 -7.450 9.712 1.00 88.50 205 THR A N 1
ATOM 1655 C CA . THR A 1 205 ? -7.070 -7.422 10.912 1.00 88.50 205 THR A CA 1
ATOM 1656 C C . THR A 1 205 ? -6.202 -7.347 12.158 1.00 88.50 205 THR A C 1
ATOM 1658 O O . THR A 1 205 ? -5.261 -8.118 12.347 1.00 88.50 205 THR A O 1
ATOM 1661 N N . PHE A 1 206 ? -6.539 -6.426 13.048 1.00 87.50 206 PHE A N 1
ATOM 1662 C CA . PHE A 1 206 ? -5.947 -6.276 14.364 1.00 87.50 206 PHE A CA 1
ATOM 1663 C C . PHE A 1 206 ? -7.028 -6.539 15.408 1.00 87.50 206 PHE A C 1
ATOM 1665 O O . PHE A 1 206 ? -7.984 -5.776 15.518 1.00 87.50 206 PHE A O 1
ATOM 1672 N N . ALA A 1 207 ? -6.861 -7.612 16.181 1.00 83.62 207 ALA A N 1
ATOM 1673 C CA . ALA A 1 207 ? -7.809 -7.992 17.233 1.00 83.62 207 ALA A CA 1
ATOM 1674 C C . ALA A 1 207 ? -7.706 -7.106 18.488 1.00 83.62 207 ALA A C 1
ATOM 1676 O O . ALA A 1 207 ? -8.674 -6.941 19.218 1.00 83.62 207 ALA A O 1
ATOM 1677 N N . GLU A 1 208 ? -6.521 -6.543 18.728 1.00 82.69 208 GLU A N 1
ATOM 1678 C CA . GLU A 1 208 ? -6.226 -5.657 19.856 1.00 82.69 208 GLU A CA 1
ATOM 1679 C C . GLU A 1 208 ? -5.441 -4.460 19.319 1.00 82.69 208 GLU A C 1
ATOM 1681 O O . GLU A 1 208 ? -4.208 -4.496 19.218 1.00 82.69 208 GLU A O 1
ATOM 1686 N N . PHE A 1 209 ? -6.164 -3.432 18.887 1.00 80.31 209 PHE A N 1
ATOM 1687 C CA . PHE A 1 209 ? -5.605 -2.222 18.302 1.00 80.31 209 PHE A CA 1
ATOM 1688 C C . PHE A 1 209 ? -5.886 -1.026 19.197 1.00 80.31 209 PHE A C 1
ATOM 1690 O O . PHE A 1 209 ? -6.978 -0.484 19.160 1.00 80.31 209 PHE A O 1
ATOM 1697 N N . ARG A 1 210 ? -4.895 -0.587 19.974 1.00 74.00 210 ARG A N 1
ATOM 1698 C CA . ARG A 1 210 ? -5.030 0.614 20.801 1.00 74.00 210 ARG A CA 1
ATOM 1699 C C . ARG A 1 210 ? -4.825 1.852 19.943 1.00 74.00 210 ARG A C 1
ATOM 1701 O O . ARG A 1 210 ? -3.699 2.120 19.524 1.00 74.00 210 ARG A O 1
ATOM 1708 N N . LEU A 1 211 ? -5.883 2.634 19.736 1.00 69.12 211 LEU A N 1
ATOM 1709 C CA . LEU A 1 211 ? -5.798 3.889 18.980 1.00 69.12 211 LEU A CA 1
ATOM 1710 C C . LEU A 1 211 ? -4.772 4.855 19.607 1.00 69.12 211 LEU A C 1
ATOM 1712 O O . LEU A 1 211 ? -4.056 5.550 18.891 1.00 69.12 211 LEU A O 1
ATOM 1716 N N . ARG A 1 212 ? -4.649 4.845 20.944 1.00 64.50 212 ARG A N 1
ATOM 1717 C CA . ARG A 1 212 ? -3.695 5.675 21.707 1.00 64.50 212 ARG A CA 1
ATOM 1718 C C . ARG A 1 212 ? -2.231 5.357 21.407 1.00 64.50 212 ARG A C 1
ATOM 1720 O O . ARG A 1 212 ? -1.409 6.263 21.365 1.00 64.50 212 ARG A O 1
ATOM 1727 N N . ASP A 1 213 ? -1.922 4.087 21.155 1.00 64.56 213 ASP A N 1
ATOM 1728 C CA . ASP A 1 213 ? -0.558 3.645 20.845 1.00 64.56 213 ASP A CA 1
ATOM 1729 C C . ASP A 1 213 ? -0.234 3.822 19.350 1.00 64.56 213 ASP A C 1
ATOM 1731 O O . ASP A 1 213 ? 0.912 3.651 18.919 1.00 64.56 213 ASP A O 1
ATOM 1735 N N . ALA A 1 214 ? -1.232 4.180 18.534 1.00 69.00 214 ALA A N 1
ATOM 1736 C CA . ALA A 1 214 ? -1.079 4.426 17.111 1.00 69.00 214 ALA A CA 1
ATOM 1737 C C . ALA A 1 214 ? -0.529 5.839 16.856 1.00 69.00 214 ALA A C 1
ATOM 1739 O O . ALA A 1 214 ? -1.160 6.674 16.209 1.00 69.00 214 ALA A O 1
ATOM 1740 N N . GLU A 1 215 ? 0.702 6.085 17.306 1.00 70.25 215 GLU A N 1
ATOM 1741 C CA . GLU A 1 215 ? 1.447 7.326 17.043 1.00 70.25 215 GLU A CA 1
ATOM 1742 C C . GLU A 1 215 ? 1.492 7.656 15.539 1.00 70.25 215 GLU A C 1
ATOM 1744 O O . GLU A 1 215 ? 1.416 8.811 15.136 1.00 70.25 215 GLU A O 1
ATOM 1749 N N . LEU A 1 216 ? 1.512 6.628 14.687 1.00 66.94 216 LEU A N 1
ATOM 1750 C CA . LEU A 1 216 ? 1.420 6.764 13.233 1.00 66.94 216 LEU A CA 1
ATOM 1751 C C . LEU A 1 216 ? 0.092 7.354 12.753 1.00 66.94 216 LEU A C 1
ATOM 1753 O O . LEU A 1 216 ? 0.076 8.128 11.801 1.00 66.94 216 LEU A O 1
ATOM 1757 N N . LEU A 1 217 ? -1.017 6.991 13.396 1.00 69.56 217 LEU A N 1
ATOM 1758 C CA . LEU A 1 217 ? -2.338 7.512 13.060 1.00 69.56 217 LEU A CA 1
ATOM 1759 C C . LEU A 1 217 ? -2.446 8.969 13.507 1.00 69.56 217 LEU A C 1
ATOM 1761 O O . LEU A 1 217 ? -2.942 9.798 12.752 1.00 69.56 217 LEU A O 1
ATOM 1765 N N . ARG A 1 218 ? -1.881 9.301 14.675 1.00 71.38 218 ARG A N 1
ATOM 1766 C CA . ARG A 1 218 ? -1.763 10.682 15.156 1.00 71.38 218 ARG A CA 1
ATOM 1767 C C . ARG A 1 218 ? -0.935 11.541 14.200 1.00 71.38 218 ARG A C 1
ATOM 1769 O O . ARG A 1 218 ? -1.412 12.572 13.740 1.00 71.38 218 ARG A O 1
ATOM 1776 N N . GLN A 1 219 ? 0.273 11.097 13.853 1.00 73.00 219 GLN A N 1
ATOM 1777 C CA . GLN A 1 219 ? 1.143 11.790 12.897 1.00 73.00 219 GLN A CA 1
ATOM 1778 C C . GLN A 1 219 ? 0.483 11.916 11.522 1.00 73.00 219 GLN A C 1
ATOM 1780 O O . GLN A 1 219 ? 0.574 12.968 10.892 1.00 73.00 219 GLN A O 1
ATOM 1785 N N . GLY A 1 220 ? -0.223 10.871 11.083 1.00 71.56 220 GLY A N 1
ATOM 1786 C CA . GLY A 1 220 ? -0.979 10.883 9.840 1.00 71.56 220 GLY A CA 1
ATOM 1787 C C . GLY A 1 220 ? -2.125 11.875 9.838 1.00 71.56 220 GLY A C 1
ATOM 1788 O O . GLY A 1 220 ? -2.226 12.665 8.908 1.00 71.56 220 GLY A O 1
ATOM 1789 N N . ALA A 1 221 ? -2.932 11.908 10.895 1.00 72.19 221 ALA A N 1
ATOM 1790 C CA . ALA A 1 221 ? -4.011 12.874 11.037 1.00 72.19 221 ALA A CA 1
ATOM 1791 C C . ALA A 1 221 ? -3.480 14.315 11.045 1.00 72.19 221 ALA A C 1
ATOM 1793 O O . ALA A 1 221 ? -4.034 15.167 10.355 1.00 72.19 221 ALA A O 1
ATOM 1794 N N . THR A 1 222 ? -2.374 14.582 11.750 1.00 76.56 222 THR A N 1
ATOM 1795 C CA . THR A 1 222 ? -1.733 15.906 11.748 1.00 76.56 222 THR A CA 1
ATOM 1796 C C . THR A 1 222 ? -1.235 16.286 10.357 1.00 76.56 222 THR A C 1
ATOM 1798 O O . THR A 1 222 ? -1.523 17.382 9.893 1.00 76.56 222 THR A O 1
ATOM 1801 N N . LYS A 1 223 ? -0.554 15.377 9.649 1.00 74.19 223 LYS A N 1
ATOM 1802 C CA . LYS A 1 223 ? -0.059 15.633 8.288 1.00 74.19 223 LYS A CA 1
ATOM 1803 C C . LYS A 1 223 ? -1.179 15.832 7.272 1.00 74.19 223 LYS A C 1
ATOM 1805 O O . LYS A 1 223 ? -1.073 16.704 6.417 1.00 74.19 223 LYS A O 1
ATOM 1810 N N . ILE A 1 224 ? -2.254 15.052 7.375 1.00 72.69 224 ILE A N 1
ATOM 1811 C CA . ILE A 1 224 ? -3.447 15.222 6.541 1.00 72.69 224 ILE A CA 1
ATOM 1812 C C . ILE A 1 224 ? -4.084 16.581 6.823 1.00 72.69 224 ILE A C 1
ATOM 1814 O O . ILE A 1 224 ? -4.416 17.288 5.880 1.00 72.69 224 ILE A O 1
ATOM 1818 N N . LYS A 1 225 ? -4.199 16.978 8.097 1.00 74.81 225 LYS A N 1
ATOM 1819 C CA . LYS A 1 225 ? -4.705 18.299 8.482 1.00 74.81 225 LYS A CA 1
ATOM 1820 C C . LYS A 1 225 ? -3.829 19.426 7.927 1.00 74.81 225 LYS A C 1
ATOM 1822 O O . LYS A 1 225 ? -4.369 20.378 7.381 1.00 74.81 225 LYS A O 1
ATOM 1827 N N . GLU A 1 226 ? -2.505 19.314 8.031 1.00 80.00 226 GLU A N 1
ATOM 1828 C CA . GLU A 1 226 ? -1.561 20.283 7.453 1.00 80.00 226 GLU A CA 1
ATOM 1829 C C . GLU A 1 226 ? -1.742 20.404 5.935 1.00 80.00 226 GLU A C 1
ATOM 1831 O O . GLU A 1 226 ? -1.924 21.511 5.438 1.00 80.00 226 GLU A O 1
ATOM 1836 N N . LYS A 1 227 ? -1.764 19.277 5.204 1.00 72.50 227 LYS A N 1
ATOM 1837 C CA . LYS A 1 227 ? -1.989 19.279 3.749 1.00 72.50 227 LYS A CA 1
ATOM 1838 C C . LYS A 1 227 ? -3.372 19.808 3.374 1.00 72.50 227 LYS A C 1
ATOM 1840 O O . LYS A 1 227 ? -3.500 20.481 2.363 1.00 72.50 227 LYS A O 1
ATOM 1845 N N . TYR A 1 228 ? -4.400 19.510 4.164 1.00 71.44 228 TYR A N 1
ATOM 1846 C CA . TYR A 1 228 ? -5.747 20.026 3.937 1.00 71.44 228 TYR A CA 1
ATOM 1847 C C . TYR A 1 228 ? -5.778 21.550 4.051 1.00 71.44 228 TYR A C 1
ATOM 1849 O O . TYR A 1 228 ? -6.292 22.211 3.159 1.00 71.44 228 TYR A O 1
ATOM 1857 N N . VAL A 1 229 ? -5.184 22.104 5.114 1.00 78.50 229 VAL A N 1
ATOM 1858 C CA . VAL A 1 229 ? -5.087 23.558 5.298 1.00 78.50 229 VAL A CA 1
ATOM 1859 C C . VAL A 1 229 ? -4.305 24.194 4.152 1.00 78.50 229 VAL A C 1
ATOM 1861 O O . VAL A 1 229 ? -4.736 25.215 3.636 1.00 78.50 229 VAL A O 1
ATOM 1864 N N . ASP A 1 230 ? -3.204 23.576 3.722 1.00 80.25 230 ASP A N 1
ATOM 1865 C CA . ASP A 1 230 ? -2.401 24.061 2.594 1.00 80.25 230 ASP A CA 1
ATOM 1866 C C . ASP A 1 230 ? -3.164 24.020 1.256 1.00 80.25 230 ASP A C 1
ATOM 1868 O O . ASP A 1 230 ? -3.059 24.932 0.442 1.00 80.25 230 ASP A O 1
ATOM 1872 N N . ILE A 1 231 ? -3.986 22.995 1.022 1.00 71.12 231 ILE A N 1
ATOM 1873 C CA . ILE A 1 231 ? -4.825 22.917 -0.182 1.00 71.12 231 ILE A CA 1
ATOM 1874 C C . ILE A 1 231 ? -5.969 23.935 -0.117 1.00 71.12 231 ILE A C 1
ATOM 1876 O O . ILE A 1 231 ? -6.236 24.585 -1.121 1.00 71.12 231 ILE A O 1
ATOM 1880 N N . GLU A 1 232 ? -6.620 24.106 1.036 1.00 74.75 232 GLU A N 1
ATOM 1881 C CA . GLU A 1 232 ? -7.721 25.064 1.208 1.00 74.75 232 GLU A CA 1
ATOM 1882 C C . GLU A 1 232 ? -7.240 26.518 1.065 1.00 74.75 232 GLU A C 1
ATOM 1884 O O . GLU A 1 232 ? -7.954 27.347 0.506 1.00 74.75 232 GLU A O 1
ATOM 1889 N N . THR A 1 233 ? -6.016 26.840 1.505 1.00 78.56 233 THR A N 1
ATOM 1890 C CA . THR A 1 233 ? -5.431 28.176 1.292 1.00 78.56 233 THR A CA 1
ATOM 1891 C C . THR A 1 233 ? -5.104 28.442 -0.176 1.00 78.56 233 THR A C 1
ATOM 1893 O O . THR A 1 233 ? -5.270 29.574 -0.630 1.00 78.56 233 THR A O 1
ATOM 1896 N N . HIS A 1 234 ? -4.658 27.430 -0.927 1.00 79.81 234 HIS A N 1
ATOM 1897 C CA . HIS A 1 234 ? -4.331 27.571 -2.351 1.00 79.81 234 HIS A CA 1
ATOM 1898 C C . HIS A 1 234 ? -5.560 27.465 -3.273 1.00 79.81 234 HIS A C 1
ATOM 1900 O O . HIS A 1 234 ? -5.581 28.097 -4.329 1.00 79.81 234 HIS A O 1
ATOM 1906 N N . TYR A 1 235 ? -6.583 26.695 -2.887 1.00 71.94 235 TYR A N 1
ATOM 1907 C CA . TYR A 1 235 ? -7.786 26.418 -3.680 1.00 71.94 235 TYR A CA 1
ATOM 1908 C C . TYR A 1 235 ? -9.053 26.390 -2.804 1.00 71.94 235 TYR A C 1
ATOM 1910 O O . TYR A 1 235 ? -9.603 25.312 -2.545 1.00 71.94 235 TYR A O 1
ATOM 1918 N N . PRO A 1 236 ? -9.551 27.561 -2.369 1.00 71.25 236 PRO A N 1
ATOM 1919 C CA . PRO A 1 236 ? -10.719 27.629 -1.500 1.00 71.25 236 PRO A CA 1
ATOM 1920 C C . PRO A 1 236 ? -11.956 27.027 -2.183 1.00 71.25 236 PRO A C 1
ATOM 1922 O O . PRO A 1 236 ? -12.285 27.375 -3.320 1.00 71.25 236 PRO A O 1
ATOM 1925 N N . GLY A 1 237 ? -12.652 26.126 -1.483 1.00 63.62 237 GLY A N 1
ATOM 1926 C CA . GLY A 1 237 ? -13.947 25.582 -1.909 1.00 63.62 237 GLY A CA 1
ATOM 1927 C C . GLY A 1 237 ? -13.939 24.269 -2.706 1.00 63.62 237 GLY A C 1
ATOM 1928 O O . GLY A 1 237 ? -15.016 23.732 -2.955 1.00 63.62 237 GLY A O 1
ATOM 1929 N N . ILE A 1 238 ? -12.783 23.691 -3.063 1.00 60.59 238 ILE A N 1
ATOM 1930 C CA . ILE A 1 238 ? -12.744 22.367 -3.732 1.00 60.59 238 ILE A CA 1
ATOM 1931 C C . ILE A 1 238 ? -13.105 21.226 -2.762 1.00 60.59 238 ILE A C 1
ATOM 1933 O O . ILE A 1 238 ? -13.618 20.190 -3.184 1.00 60.59 238 ILE A O 1
ATOM 1937 N N . LEU A 1 239 ? -12.868 21.408 -1.459 1.00 58.66 239 LEU A N 1
ATOM 1938 C CA . LEU A 1 239 ? -13.057 20.370 -0.439 1.00 58.66 239 LEU A CA 1
ATOM 1939 C C . LEU A 1 239 ? -14.161 20.692 0.584 1.00 58.66 239 LEU A C 1
ATOM 1941 O O . LEU A 1 239 ? -14.304 19.963 1.566 1.00 58.66 239 LEU A O 1
ATOM 1945 N N . GLY A 1 240 ? -14.971 21.730 0.344 1.00 52.22 240 GLY A N 1
ATOM 1946 C CA . GLY A 1 240 ? -15.951 22.256 1.307 1.00 52.22 240 GLY A CA 1
ATOM 1947 C C . GLY A 1 240 ? -17.006 21.257 1.807 1.00 52.22 240 GLY A C 1
ATOM 1948 O O . GLY A 1 240 ? -17.487 21.391 2.928 1.00 52.22 240 GLY A O 1
ATOM 1949 N N . ASP A 1 241 ? -17.318 20.212 1.033 1.00 57.31 241 ASP A N 1
ATOM 1950 C CA . ASP A 1 241 ? -18.296 19.178 1.420 1.00 57.31 241 ASP A CA 1
ATOM 1951 C C . ASP A 1 241 ? -17.697 18.031 2.254 1.00 57.31 241 ASP A C 1
ATOM 1953 O O . ASP A 1 241 ? -18.397 17.116 2.708 1.00 57.31 241 ASP A O 1
ATOM 1957 N N . MET A 1 242 ? -16.381 18.032 2.460 1.00 57.12 242 MET A N 1
ATOM 1958 C CA . MET A 1 242 ? -15.686 16.914 3.072 1.00 57.12 242 MET A CA 1
ATOM 1959 C C . MET A 1 242 ? -15.765 17.027 4.607 1.00 57.12 242 MET A C 1
ATOM 1961 O O . MET A 1 242 ? -15.188 17.926 5.211 1.00 57.12 242 MET A O 1
ATOM 1965 N N . LYS A 1 243 ? -16.474 16.091 5.264 1.00 63.38 243 LYS A N 1
ATOM 1966 C CA . LYS A 1 243 ? -16.733 16.030 6.730 1.00 63.38 243 LYS A CA 1
ATOM 1967 C C . LYS A 1 243 ? -15.485 15.755 7.600 1.00 63.38 243 LYS A C 1
ATOM 1969 O O . LYS A 1 243 ? -15.549 15.026 8.594 1.00 63.38 243 LYS A O 1
ATOM 1974 N N . TRP A 1 244 ? -14.333 16.303 7.231 1.00 64.88 244 TRP A N 1
ATOM 1975 C CA . TRP A 1 244 ? -13.049 16.092 7.893 1.00 64.88 244 TRP A CA 1
ATOM 1976 C C . TRP A 1 244 ? -12.999 16.646 9.305 1.00 64.88 244 TRP A C 1
ATOM 1978 O O . TRP A 1 244 ? -12.392 16.016 10.167 1.00 64.88 244 TRP A O 1
ATOM 1988 N N . GLU A 1 245 ? -13.656 17.773 9.571 1.00 62.72 245 GLU A N 1
ATOM 1989 C CA . GLU A 1 245 ? -13.646 18.364 10.910 1.00 62.72 245 GLU A CA 1
ATOM 1990 C C . GLU A 1 245 ? -14.222 17.410 11.955 1.00 62.72 245 GLU A C 1
ATOM 1992 O O . GLU A 1 245 ? -13.642 17.235 13.023 1.00 62.72 245 GLU A O 1
ATOM 1997 N N . PHE A 1 246 ? -15.299 16.700 11.614 1.00 62.41 246 PHE A N 1
ATOM 1998 C CA . PHE A 1 246 ? -15.914 15.728 12.512 1.00 62.41 246 PHE A CA 1
ATOM 1999 C C . PHE A 1 246 ? -15.007 14.513 12.745 1.00 62.41 246 PHE A C 1
ATOM 2001 O O . PHE A 1 246 ? -14.900 14.017 13.865 1.00 62.41 246 PHE A O 1
ATOM 2008 N N . PHE A 1 247 ? -14.314 14.056 11.699 1.00 63.78 247 PHE A N 1
ATOM 2009 C CA . PHE A 1 247 ? -13.352 12.958 11.787 1.00 63.78 247 PHE A CA 1
ATOM 2010 C C . PHE A 1 247 ? -12.131 13.331 12.641 1.00 63.78 247 PHE A C 1
ATOM 2012 O O . PHE A 1 247 ? -11.746 12.581 13.538 1.00 63.78 247 PHE A O 1
ATOM 2019 N N . LEU A 1 248 ? -11.554 14.512 12.412 1.00 67.00 248 LEU A N 1
ATOM 2020 C CA . LEU A 1 248 ? -10.412 15.020 13.171 1.00 67.00 248 LEU A CA 1
ATOM 2021 C C . LEU A 1 248 ? -10.790 15.298 14.629 1.00 67.00 248 LEU A C 1
ATOM 2023 O O . LEU A 1 248 ? -10.041 14.927 15.535 1.00 67.00 248 LEU A O 1
ATOM 2027 N N . HIS A 1 249 ? -11.965 15.885 14.867 1.00 65.25 249 HIS A N 1
ATOM 2028 C CA . HIS A 1 249 ? -12.479 16.120 16.212 1.00 65.25 249 HIS A CA 1
ATOM 2029 C C . HIS A 1 249 ? -12.694 14.797 16.954 1.00 65.25 249 HIS A C 1
ATOM 2031 O O . HIS A 1 249 ? -12.222 14.647 18.081 1.00 65.25 249 HIS A O 1
ATOM 2037 N N . ALA A 1 250 ? -13.301 13.802 16.298 1.00 63.53 250 ALA A N 1
ATOM 2038 C CA . ALA A 1 250 ? -13.470 12.474 16.867 1.00 63.53 250 ALA A CA 1
ATOM 2039 C C . ALA A 1 250 ? -12.113 11.874 17.259 1.00 63.53 250 ALA A C 1
ATOM 2041 O O . ALA A 1 250 ? -11.921 11.573 18.434 1.00 63.53 250 ALA A O 1
ATOM 2042 N N . ILE A 1 251 ? -11.137 11.807 16.345 1.00 65.62 251 ILE A N 1
ATOM 2043 C CA . ILE A 1 251 ? -9.794 11.268 16.637 1.00 65.62 251 ILE A CA 1
ATOM 2044 C C . ILE A 1 251 ? -9.128 12.001 17.803 1.00 65.62 251 ILE A C 1
ATOM 2046 O O . ILE A 1 251 ? -8.583 11.356 18.698 1.00 65.62 251 ILE A O 1
ATOM 2050 N N . SER A 1 252 ? -9.183 13.335 17.820 1.00 64.25 252 SER A N 1
ATOM 2051 C CA . SER A 1 252 ? -8.548 14.125 18.880 1.00 64.25 252 SER A CA 1
ATOM 2052 C C . SER A 1 252 ? -9.191 13.909 20.255 1.00 64.25 252 SER A C 1
ATOM 2054 O O . SER A 1 252 ? -8.471 13.799 21.248 1.00 64.25 252 SER A O 1
ATOM 2056 N N . SER A 1 253 ? -10.518 13.739 20.312 1.00 64.12 253 SER A N 1
ATOM 2057 C CA . SER A 1 253 ? -11.247 13.465 21.555 1.00 64.12 253 SER A CA 1
ATOM 2058 C C . SER A 1 253 ? -10.868 12.113 22.175 1.00 64.12 253 SER A C 1
ATOM 2060 O O . SER A 1 253 ? -10.836 11.973 23.396 1.00 64.12 253 SER A O 1
ATOM 2062 N N . PHE A 1 254 ? -10.492 11.126 21.353 1.00 60.09 254 PHE A N 1
ATOM 2063 C CA . PHE A 1 254 ? -10.060 9.809 21.832 1.00 60.09 254 PHE A CA 1
ATOM 2064 C C . PHE A 1 254 ? -8.640 9.807 22.426 1.00 60.09 254 PHE A C 1
ATOM 2066 O O . PHE A 1 254 ? -8.288 8.865 23.141 1.00 60.09 254 PHE A O 1
ATOM 2073 N N . GLY A 1 255 ? -7.840 10.847 22.159 1.00 49.66 255 GLY A N 1
ATOM 2074 C CA . GLY A 1 255 ? -6.465 10.982 22.646 1.00 49.66 255 GLY A CA 1
ATOM 2075 C C . GLY A 1 255 ? -6.304 11.676 24.004 1.00 49.66 255 GLY A C 1
ATOM 2076 O O . GLY A 1 255 ? -5.217 11.599 24.566 1.00 49.66 255 GLY A O 1
ATOM 2077 N N . GLN A 1 256 ? -7.336 12.349 24.532 1.00 49.22 256 GLN A N 1
ATOM 2078 C CA . GLN A 1 256 ? -7.234 13.165 25.759 1.00 49.22 256 GLN A CA 1
ATOM 2079 C C . GLN A 1 256 ? -7.749 12.493 27.048 1.00 49.22 256 GLN A C 1
ATOM 2081 O O . GLN A 1 256 ? -7.684 13.112 28.108 1.00 49.22 256 GLN A O 1
ATOM 2086 N N . GLY A 1 257 ? -8.253 11.256 26.984 1.00 45.88 257 GLY A N 1
ATOM 2087 C CA . GLY A 1 257 ? -8.723 10.503 28.162 1.00 45.88 257 GLY A CA 1
ATOM 2088 C C . GLY A 1 257 ? -7.862 9.306 28.522 1.00 45.88 257 GLY A C 1
ATOM 2089 O O . GLY A 1 257 ? -6.789 9.111 27.920 1.00 45.88 257 GLY A O 1
#